Protein AF-A0A086D8D9-F1 (afdb_monomer)

Foldseek 3Di:
DDLVVQLVVLLVVLVVLLVVLVVVCVVVVHDLPDFDDPVCVVSQVSLLVLLLSLLLSLLQSLVVLLCVQCPCVCVQDVPPPPCVVVPDDDPDDDDDDDDDDDDDDDDDDPDPRDDDDPPDPPDPDRGRDLAVVVSLVSVVVVVCNPLLQQLQVVQPDDRCDSVNLRVVRNVSSVQSCCSPPVQCADPVGDRDGDHSVVSVVSNVSSSSSSVRVCCVSPPD

Sequence (220 aa):
MSLYERFQSRMSAVDKLVNMYRELCSARGILPRGRLDEAHSDLLWLPRSAVAFSLAAMDAYVDEVVTDKLGEYRACVSLYVPMKNVLEQPASATCSSLCMHPSPTPDTDRGTRIWVDPSQPSGRTSLSFKSPEELIAAYRLLGHADIIESIAAIWPGPACTPTDIKQKLNVLIQRRNQITYEGDRDPEGHIRQIHPHYATRCKSFIENMVIRLHRVAYEP

pLDDT: mean 76.06, std 24.27, range [25.44, 97.19]

Mean predicted aligned error: 12.1 Å

Structure (mmCIF, N/CA/C/O backbone):
data_AF-A0A086D8D9-F1
#
_entry.id   AF-A0A086D8D9-F1
#
loop_
_atom_site.group_PDB
_atom_site.id
_atom_site.type_symbol
_atom_site.label_atom_id
_atom_site.label_alt_id
_atom_site.label_comp_id
_atom_site.label_asym_id
_atom_site.label_entity_id
_atom_site.label_seq_id
_atom_site.pdbx_PDB_ins_code
_atom_site.Cartn_x
_atom_site.Cartn_y
_atom_site.Cartn_z
_atom_site.occupancy
_atom_site.B_iso_or_equiv
_atom_site.auth_seq_id
_atom_site.auth_comp_id
_atom_site.auth_asym_id
_atom_site.auth_atom_id
_atom_site.pdbx_PDB_model_num
ATOM 1 N N . MET A 1 1 ? 6.963 -20.664 -4.109 1.00 74.12 1 MET A N 1
ATOM 2 C CA . MET A 1 1 ? 6.074 -19.497 -3.964 1.00 74.12 1 MET A CA 1
ATOM 3 C C . MET A 1 1 ? 6.740 -18.301 -4.623 1.00 74.12 1 MET A C 1
ATOM 5 O O . MET A 1 1 ? 7.835 -17.933 -4.195 1.00 74.12 1 MET A O 1
ATOM 9 N N . SER A 1 2 ? 6.138 -17.764 -5.684 1.00 90.25 2 SER A N 1
ATOM 10 C CA . SER A 1 2 ? 6.643 -16.611 -6.439 1.00 90.25 2 SER A CA 1
ATOM 11 C C . SER A 1 2 ? 6.633 -15.329 -5.593 1.00 90.25 2 SER A C 1
ATOM 13 O O . SER A 1 2 ? 5.951 -15.248 -4.568 1.00 90.25 2 SER A O 1
ATOM 15 N N . LEU A 1 3 ? 7.391 -14.311 -6.015 1.00 90.94 3 LEU A N 1
ATOM 16 C CA . LEU A 1 3 ? 7.402 -12.980 -5.385 1.00 90.94 3 LEU A CA 1
ATOM 17 C C . LEU A 1 3 ? 5.992 -12.391 -5.272 1.00 90.94 3 LEU A C 1
ATOM 19 O O . LEU A 1 3 ? 5.593 -11.866 -4.231 1.00 90.94 3 LEU A O 1
ATOM 23 N N . TYR A 1 4 ? 5.223 -12.527 -6.349 1.00 92.12 4 TYR A N 1
ATOM 24 C CA . TYR A 1 4 ? 3.868 -12.013 -6.427 1.00 92.12 4 TYR A CA 1
ATOM 25 C C . TYR A 1 4 ? 2.901 -12.790 -5.517 1.00 92.12 4 TYR A C 1
ATOM 27 O O . TYR A 1 4 ? 2.112 -12.175 -4.803 1.00 92.12 4 TYR A O 1
ATOM 35 N N . GLU A 1 5 ? 3.023 -14.118 -5.427 1.00 93.50 5 GLU A N 1
ATOM 36 C CA . GLU A 1 5 ? 2.242 -14.928 -4.476 1.00 93.50 5 GLU A CA 1
ATOM 37 C C . GLU A 1 5 ? 2.531 -14.537 -3.016 1.00 93.50 5 GLU A C 1
ATOM 39 O O . GLU A 1 5 ? 1.613 -14.448 -2.198 1.00 93.50 5 GLU A O 1
ATOM 44 N N . ARG A 1 6 ? 3.795 -14.235 -2.673 1.00 93.81 6 ARG A N 1
ATOM 45 C CA . ARG A 1 6 ? 4.150 -13.727 -1.334 1.00 93.81 6 ARG A CA 1
ATOM 46 C C . ARG A 1 6 ? 3.494 -12.384 -1.043 1.00 93.81 6 ARG A C 1
ATOM 48 O O . ARG A 1 6 ? 2.992 -12.175 0.063 1.00 93.81 6 ARG A O 1
ATOM 55 N N . PHE A 1 7 ? 3.474 -11.480 -2.020 1.00 95.44 7 PHE A N 1
ATOM 56 C CA . PHE A 1 7 ? 2.749 -10.217 -1.909 1.00 95.44 7 PHE A CA 1
ATOM 57 C C . PHE A 1 7 ? 1.246 -10.439 -1.683 1.00 95.44 7 PHE A C 1
ATOM 59 O O . PHE A 1 7 ? 0.691 -9.896 -0.728 1.00 95.44 7 PHE A O 1
ATOM 66 N N . GLN A 1 8 ? 0.597 -11.288 -2.484 1.00 95.56 8 GLN A N 1
ATOM 67 C CA . GLN A 1 8 ? -0.827 -11.605 -2.324 1.00 95.56 8 GLN A CA 1
ATOM 68 C C . GLN A 1 8 ? -1.135 -12.203 -0.944 1.00 95.56 8 GLN A C 1
ATOM 70 O O . GLN A 1 8 ? -2.103 -11.809 -0.291 1.00 95.56 8 GLN A O 1
ATOM 75 N N . SER A 1 9 ? -0.273 -13.100 -0.456 1.00 94.31 9 SER A N 1
ATOM 76 C CA . SER A 1 9 ? -0.390 -13.673 0.886 1.00 94.31 9 SER A CA 1
ATOM 77 C C . SER A 1 9 ? -0.367 -12.587 1.970 1.00 94.31 9 SER A C 1
ATOM 79 O O . SER A 1 9 ? -1.231 -12.580 2.851 1.00 94.31 9 SER A O 1
ATOM 81 N N . ARG A 1 10 ? 0.534 -11.598 1.866 1.00 93.69 10 ARG A N 1
ATOM 82 C CA . ARG A 1 10 ? 0.577 -10.436 2.777 1.00 93.69 10 ARG A CA 1
ATOM 83 C C . ARG A 1 10 ? -0.684 -9.576 2.675 1.00 93.69 10 ARG A C 1
ATOM 85 O O . ARG A 1 10 ? -1.226 -9.173 3.702 1.00 93.69 10 ARG A O 1
ATOM 92 N N . MET A 1 11 ? -1.195 -9.350 1.465 1.00 95.06 11 MET A N 1
ATOM 93 C CA . MET A 1 11 ? -2.421 -8.572 1.255 1.00 95.06 11 MET A CA 1
ATOM 94 C C . MET A 1 11 ? -3.668 -9.236 1.853 1.00 95.06 11 MET A C 1
ATOM 96 O O . MET A 1 11 ? -4.579 -8.527 2.280 1.00 95.06 11 MET A O 1
ATOM 100 N N . SER A 1 12 ? -3.688 -10.566 2.003 1.00 94.25 12 SER A N 1
ATOM 101 C CA . SER A 1 12 ? -4.786 -11.266 2.694 1.00 94.25 12 SER A CA 1
ATOM 102 C C . SER A 1 12 ? -4.931 -10.854 4.170 1.00 94.25 12 SER A C 1
ATOM 104 O O . SER A 1 12 ? -6.036 -10.864 4.716 1.00 94.25 12 SER A O 1
ATOM 106 N N . ALA A 1 13 ? -3.841 -10.439 4.831 1.00 91.00 13 ALA A N 1
ATOM 107 C CA . ALA A 1 13 ? -3.894 -9.931 6.203 1.00 91.00 13 ALA A CA 1
ATOM 108 C C . ALA A 1 13 ? -4.659 -8.602 6.289 1.00 91.00 13 ALA A C 1
ATOM 110 O O . ALA A 1 13 ? -5.352 -8.343 7.272 1.00 91.00 13 ALA A O 1
ATOM 111 N N . VAL A 1 14 ? -4.592 -7.786 5.235 1.00 93.88 14 VAL A N 1
ATOM 112 C CA . VAL A 1 14 ? -5.332 -6.524 5.145 1.00 93.88 14 VAL A CA 1
ATOM 113 C C . VAL A 1 14 ? -6.839 -6.786 5.096 1.00 93.88 14 VAL A C 1
ATOM 115 O O . VAL A 1 14 ? -7.596 -6.127 5.809 1.00 93.88 14 VAL A O 1
ATOM 118 N N . ASP A 1 15 ? -7.281 -7.788 4.329 1.00 94.00 15 ASP A N 1
ATOM 119 C CA . ASP A 1 15 ? -8.698 -8.173 4.273 1.00 94.00 15 ASP A CA 1
ATOM 120 C C . ASP A 1 15 ? -9.205 -8.662 5.636 1.00 94.00 15 ASP A C 1
ATOM 122 O O . ASP A 1 15 ? -10.293 -8.277 6.068 1.00 94.00 15 ASP A O 1
ATOM 126 N N . LYS A 1 16 ? -8.388 -9.438 6.364 1.00 95.94 16 LYS A N 1
ATOM 127 C CA . LYS A 1 16 ? -8.710 -9.889 7.729 1.00 95.94 16 LYS A CA 1
ATOM 128 C C . LYS A 1 16 ? -8.908 -8.717 8.690 1.00 95.94 16 LYS A C 1
ATOM 130 O O . LYS A 1 16 ? -9.869 -8.728 9.450 1.00 95.94 16 LYS A O 1
ATOM 135 N N . LEU A 1 17 ? -8.057 -7.689 8.633 1.00 95.44 17 LEU A N 1
ATOM 136 C CA . LEU A 1 17 ? -8.192 -6.491 9.474 1.00 95.44 17 LEU A CA 1
ATOM 137 C C . LEU A 1 17 ? -9.485 -5.721 9.175 1.00 95.44 17 LEU A C 1
ATOM 139 O O . LEU A 1 17 ? -10.186 -5.292 10.092 1.00 95.44 17 LEU A O 1
ATOM 143 N N . VAL A 1 18 ? -9.832 -5.574 7.895 1.00 93.69 18 VAL A N 1
ATOM 144 C CA . VAL A 1 18 ? -11.070 -4.896 7.488 1.00 93.69 18 VAL A CA 1
ATOM 145 C C . VAL A 1 18 ? -12.309 -5.715 7.873 1.00 93.69 18 VAL A C 1
ATOM 147 O O . VAL A 1 18 ? -13.312 -5.134 8.286 1.00 93.69 18 VAL A O 1
ATOM 150 N N . ASN A 1 19 ? -12.261 -7.044 7.776 1.00 94.25 19 ASN A N 1
ATOM 151 C CA . ASN A 1 19 ? -13.360 -7.914 8.205 1.00 94.25 19 ASN A CA 1
ATOM 152 C C . ASN A 1 19 ? -13.543 -7.889 9.724 1.00 94.25 19 ASN A C 1
ATOM 154 O O . ASN A 1 19 ? -14.658 -7.671 10.189 1.00 94.25 19 ASN A O 1
ATOM 158 N N . MET A 1 20 ? -12.448 -7.978 10.480 1.00 95.69 20 MET A N 1
ATOM 159 C CA . MET A 1 20 ? -12.456 -7.877 11.940 1.00 95.69 20 MET A CA 1
ATOM 160 C C . MET A 1 20 ? -13.078 -6.559 12.413 1.00 95.69 20 MET A C 1
ATOM 162 O O . MET A 1 20 ? -13.865 -6.550 13.354 1.00 95.69 20 MET A O 1
ATOM 166 N N . TYR A 1 21 ? -12.801 -5.448 11.721 1.00 93.50 21 TYR A N 1
ATOM 167 C CA . TYR A 1 21 ? -13.452 -4.169 12.011 1.00 93.50 21 TYR A CA 1
ATOM 168 C C . TYR A 1 21 ? -14.977 -4.269 11.881 1.00 93.50 21 TYR A C 1
ATOM 170 O O . TYR A 1 21 ? -15.705 -3.836 12.771 1.00 93.50 21 TYR A O 1
ATOM 178 N N . ARG A 1 22 ? -15.472 -4.861 10.786 1.00 92.19 22 ARG A N 1
ATOM 179 C CA . ARG A 1 22 ? -16.917 -5.005 10.544 1.00 92.19 22 ARG A CA 1
ATOM 180 C C . ARG A 1 22 ? -17.577 -5.904 11.585 1.00 92.19 22 ARG A C 1
ATOM 182 O O . ARG A 1 22 ? -18.650 -5.561 12.073 1.00 92.19 22 ARG A O 1
ATOM 189 N N . GLU A 1 23 ? -16.934 -7.015 11.929 1.00 94.00 23 GLU A N 1
ATOM 190 C CA . GLU A 1 23 ? -17.423 -7.958 12.937 1.00 94.00 23 GLU A CA 1
ATOM 191 C C . GLU A 1 23 ? -17.510 -7.305 14.318 1.00 94.00 23 GLU A C 1
ATOM 193 O O . GLU A 1 23 ? -18.552 -7.386 14.965 1.00 94.00 23 GLU A O 1
ATOM 198 N N . LEU A 1 24 ? -16.471 -6.578 14.741 1.00 93.50 24 LEU A N 1
ATOM 199 C CA . LEU A 1 24 ? -16.472 -5.874 16.025 1.00 93.50 24 LEU A CA 1
ATOM 200 C C . LEU A 1 24 ? -17.484 -4.726 16.064 1.00 93.50 24 LEU A C 1
ATOM 202 O O . LEU A 1 24 ? -18.159 -4.555 17.078 1.00 93.50 24 LEU A O 1
ATOM 206 N N . CYS A 1 25 ? -17.646 -3.969 14.972 1.00 91.31 25 CYS A N 1
ATOM 207 C CA . CYS A 1 25 ? -18.716 -2.975 14.878 1.00 91.31 25 CYS A CA 1
ATOM 208 C C . CYS A 1 25 ? -20.091 -3.632 15.040 1.00 91.31 25 CYS A C 1
ATOM 210 O O . CYS A 1 25 ? -20.896 -3.163 15.841 1.00 91.31 25 CYS A O 1
ATOM 212 N N . SER A 1 26 ? -20.342 -4.740 14.336 1.00 91.19 26 SER A N 1
ATOM 213 C CA . SER A 1 26 ? -21.609 -5.471 14.428 1.00 91.19 26 SER A CA 1
ATOM 214 C C . SER A 1 26 ? -21.859 -6.006 15.839 1.00 91.19 26 SER A C 1
ATOM 216 O O . SER A 1 26 ? -22.962 -5.857 16.357 1.00 91.19 26 SER A O 1
ATOM 218 N N . ALA A 1 27 ? -20.843 -6.591 16.477 1.00 93.12 27 ALA A N 1
ATOM 219 C CA . ALA A 1 27 ? -20.941 -7.131 17.832 1.00 93.12 27 ALA A CA 1
ATOM 220 C C . ALA A 1 27 ? -21.235 -6.047 18.882 1.00 93.12 27 ALA A C 1
ATOM 222 O O . ALA A 1 27 ? -21.876 -6.326 19.891 1.00 93.12 27 ALA A O 1
ATOM 223 N N . ARG A 1 28 ? -20.792 -4.808 18.636 1.00 92.31 28 ARG A N 1
ATOM 224 C CA . ARG A 1 28 ? -21.026 -3.648 19.511 1.00 92.31 28 ARG A CA 1
ATOM 225 C C . ARG A 1 28 ? -22.252 -2.813 19.109 1.00 92.31 28 ARG A C 1
ATOM 227 O O . ARG A 1 28 ? -22.490 -1.770 19.704 1.00 92.31 28 ARG A O 1
ATOM 234 N N . GLY A 1 29 ? -23.021 -3.235 18.099 1.00 88.62 29 GLY A N 1
ATOM 235 C CA . GLY A 1 29 ? -24.191 -2.491 17.611 1.00 88.62 29 GLY A CA 1
ATOM 236 C C . GLY A 1 29 ? -23.855 -1.148 16.946 1.00 88.62 29 GLY A C 1
ATOM 237 O O . GLY A 1 29 ? -24.706 -0.265 16.865 1.00 88.62 29 GLY A O 1
ATOM 238 N N . ILE A 1 30 ? -22.619 -0.975 16.474 1.00 87.50 30 ILE A N 1
ATOM 239 C CA . ILE A 1 30 ? -22.124 0.264 15.871 1.00 87.50 30 ILE A CA 1
ATOM 240 C C . ILE A 1 30 ? -22.353 0.222 14.363 1.00 87.50 30 ILE A C 1
ATOM 242 O O . ILE A 1 30 ? -21.981 -0.738 13.681 1.00 87.50 30 ILE A O 1
ATOM 246 N N . LEU A 1 31 ? -22.895 1.306 13.810 1.00 78.81 31 LEU A N 1
ATOM 247 C CA . LEU A 1 31 ? -23.001 1.452 12.363 1.00 78.81 31 LEU A CA 1
ATOM 248 C C . LEU A 1 31 ? -21.598 1.560 11.731 1.00 78.81 31 LEU A C 1
ATOM 250 O O . LEU A 1 31 ? -20.858 2.487 12.062 1.00 78.81 31 LEU A O 1
ATOM 254 N N . PRO A 1 32 ? -21.244 0.716 10.741 1.00 68.44 32 PRO A N 1
ATOM 255 C CA . PRO A 1 32 ? -19.895 0.674 10.156 1.00 68.44 32 PRO A CA 1
ATOM 256 C C . PRO A 1 32 ? -19.441 1.955 9.441 1.00 68.44 32 PRO A C 1
ATOM 258 O O . PRO A 1 32 ? -18.289 2.041 9.022 1.00 68.44 32 PRO A O 1
ATOM 261 N N . ARG A 1 33 ? -20.365 2.900 9.212 1.00 69.50 33 ARG A N 1
ATOM 262 C CA . ARG A 1 33 ? -20.135 4.161 8.489 1.00 69.50 33 ARG A CA 1
ATOM 263 C C . ARG A 1 33 ? -20.191 5.408 9.373 1.00 69.50 33 ARG A C 1
ATOM 265 O O . ARG A 1 33 ? -20.048 6.513 8.857 1.00 69.50 33 ARG A O 1
ATOM 272 N N . GLY A 1 34 ? -20.423 5.242 10.674 1.00 68.12 34 GLY A N 1
ATOM 273 C CA . GLY A 1 34 ? -20.470 6.347 11.626 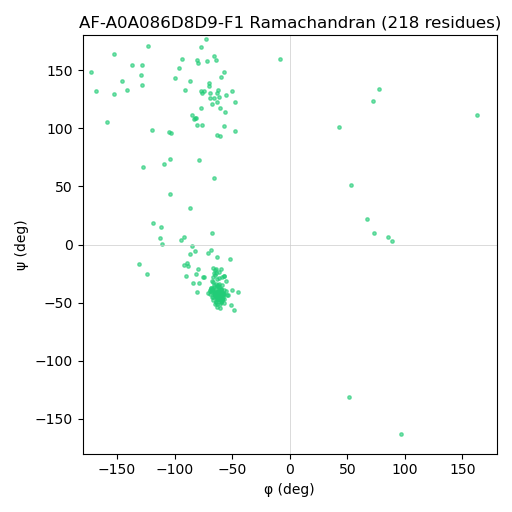1.00 68.12 34 GLY A CA 1
ATOM 274 C C . GLY A 1 34 ? -19.080 6.812 12.057 1.00 68.12 34 GLY A C 1
ATOM 275 O O . GLY A 1 34 ? -18.104 6.065 11.976 1.00 68.12 34 GLY A O 1
ATOM 276 N N . ARG A 1 35 ? -18.997 8.052 12.550 1.00 77.62 35 ARG A N 1
ATOM 277 C CA . ARG A 1 35 ? -17.850 8.491 13.352 1.00 77.62 35 ARG A CA 1
ATOM 278 C C . ARG A 1 35 ? -17.822 7.639 14.619 1.00 77.62 35 ARG A C 1
ATOM 280 O O . ARG A 1 35 ? -18.853 7.511 15.276 1.00 77.62 35 ARG A O 1
ATOM 287 N N . LEU A 1 36 ? -16.664 7.072 14.943 1.00 83.00 36 LEU A N 1
ATOM 288 C CA . LEU A 1 36 ? -16.498 6.359 16.203 1.00 83.00 36 LEU A CA 1
ATOM 289 C C . LEU A 1 36 ? -16.397 7.383 17.334 1.00 83.00 36 LEU A C 1
ATOM 291 O O . LEU A 1 36 ? -15.668 8.375 17.215 1.00 83.00 36 LEU A O 1
ATOM 295 N N . ASP A 1 37 ? -17.168 7.151 18.391 1.00 82.19 37 ASP A N 1
ATOM 296 C CA . ASP A 1 37 ? -17.066 7.894 19.641 1.00 82.19 37 ASP A CA 1
ATOM 297 C C . ASP A 1 37 ? -15.789 7.492 20.404 1.00 82.19 37 ASP A C 1
ATOM 299 O O . ASP A 1 37 ? -15.005 6.640 19.974 1.00 82.19 37 ASP A O 1
ATOM 303 N N . GLU A 1 38 ? -15.552 8.144 21.538 1.00 81.00 38 GLU A N 1
ATOM 304 C CA . GLU A 1 38 ? -14.370 7.886 22.360 1.00 81.00 38 GLU A CA 1
ATOM 305 C C . GLU A 1 38 ? -14.353 6.450 22.912 1.00 81.00 38 GLU A C 1
ATOM 307 O O . GLU A 1 38 ? -13.298 5.809 22.928 1.00 81.00 38 GLU A O 1
ATOM 312 N N . ALA A 1 39 ? -15.533 5.911 23.248 1.00 85.12 39 ALA A N 1
ATOM 313 C CA . ALA A 1 39 ? -15.722 4.562 23.781 1.00 85.12 39 ALA A CA 1
ATOM 314 C C . ALA A 1 39 ? -15.333 3.448 22.793 1.00 85.12 39 ALA A C 1
ATOM 316 O O . ALA A 1 39 ? -14.979 2.350 23.217 1.00 85.12 39 ALA A O 1
ATOM 317 N N . HIS A 1 40 ? -15.366 3.727 21.488 1.00 87.31 40 HIS A N 1
ATOM 318 C CA . HIS A 1 40 ? -15.043 2.763 20.432 1.00 87.31 40 HIS A CA 1
ATOM 319 C C . HIS A 1 40 ? -13.847 3.191 19.569 1.00 87.31 40 HIS A C 1
ATOM 321 O O . HIS A 1 40 ? -13.656 2.704 18.449 1.00 87.31 40 HIS A O 1
ATOM 327 N N . SER A 1 41 ? -13.031 4.118 20.076 1.00 86.62 41 SER A N 1
ATOM 328 C CA . SER A 1 41 ? -11.851 4.643 19.383 1.00 86.62 41 SER A CA 1
ATOM 329 C C . SER A 1 41 ? -10.768 3.583 19.132 1.00 86.62 41 SER A C 1
ATOM 331 O O . SER A 1 41 ? -9.973 3.727 18.198 1.00 86.62 41 SER A O 1
ATOM 333 N N . ASP A 1 42 ? -10.778 2.482 19.890 1.00 89.56 42 ASP A N 1
ATOM 334 C CA . ASP A 1 42 ? -9.924 1.308 19.696 1.00 89.56 42 ASP A CA 1
ATOM 335 C C . ASP A 1 42 ? -10.113 0.673 18.309 1.00 89.56 42 ASP A C 1
ATOM 337 O O . ASP A 1 42 ? -9.148 0.239 17.675 1.00 89.56 42 ASP A O 1
ATOM 341 N N . LEU A 1 43 ? -11.338 0.694 17.777 1.00 91.38 43 LEU A N 1
ATOM 342 C CA . LEU A 1 43 ? -11.644 0.115 16.468 1.00 91.38 43 LEU A CA 1
ATOM 343 C C . LEU A 1 43 ? -10.964 0.857 15.316 1.00 91.38 43 LEU A C 1
ATOM 345 O O . LEU A 1 43 ? -10.785 0.276 14.247 1.00 91.38 43 LEU A O 1
ATOM 349 N N . LEU A 1 44 ? -10.534 2.109 15.513 1.00 90.62 44 LEU A N 1
ATOM 350 C CA . LEU A 1 44 ? -9.791 2.865 14.501 1.00 90.62 44 LEU A CA 1
ATOM 351 C C . LEU A 1 44 ? -8.421 2.238 14.194 1.00 90.62 44 LEU A C 1
ATOM 353 O O . LEU A 1 44 ? -7.872 2.473 13.116 1.00 90.62 44 LEU A O 1
ATOM 357 N N . TRP A 1 45 ? -7.864 1.427 15.099 1.00 91.56 45 TRP A N 1
ATOM 358 C CA . TRP A 1 45 ? -6.568 0.784 14.881 1.00 91.56 45 TRP A CA 1
ATOM 359 C C . TRP A 1 45 ? -6.604 -0.261 13.769 1.00 91.56 45 TRP A C 1
ATOM 361 O O . TRP A 1 45 ? -5.638 -0.370 13.025 1.00 91.56 45 TRP A O 1
ATOM 371 N N . LEU A 1 46 ? -7.726 -0.951 13.560 1.00 94.50 46 LEU A N 1
ATOM 372 C CA . LEU A 1 46 ? -7.848 -1.962 12.506 1.00 94.50 46 LEU A CA 1
ATOM 373 C C . LEU A 1 46 ? -7.693 -1.386 11.085 1.00 94.50 46 LEU A C 1
ATOM 375 O O . LEU A 1 46 ? -6.813 -1.849 10.353 1.00 94.50 46 LEU A O 1
ATOM 379 N N . PRO A 1 47 ? -8.455 -0.356 10.664 1.00 93.62 47 PRO A N 1
ATOM 380 C CA . PRO A 1 47 ? -8.245 0.275 9.366 1.00 93.62 47 PRO A CA 1
ATOM 381 C C . P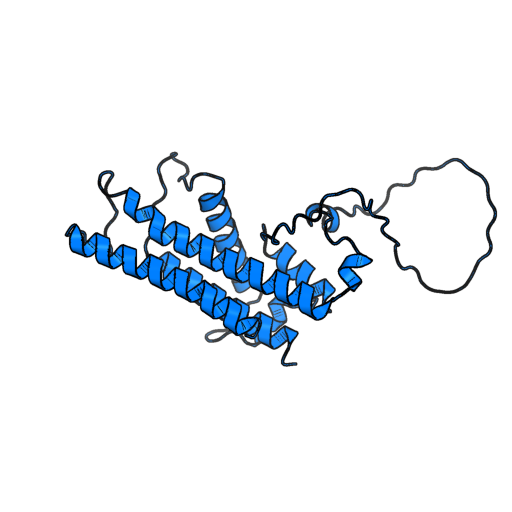RO A 1 47 ? -6.899 1.014 9.267 1.00 93.62 47 PRO A C 1
ATOM 383 O O . PRO A 1 47 ? -6.344 1.079 8.170 1.00 93.62 47 PRO A O 1
ATOM 386 N N . ARG A 1 48 ? -6.326 1.527 10.369 1.00 94.69 48 ARG A N 1
ATOM 387 C CA . ARG A 1 48 ? -4.957 2.087 10.362 1.00 94.69 48 ARG A CA 1
ATOM 388 C C . ARG A 1 48 ? -3.911 1.025 10.063 1.00 94.69 48 ARG A C 1
ATOM 390 O O . ARG A 1 48 ? -3.102 1.199 9.153 1.00 94.69 48 ARG A O 1
ATOM 397 N N . SER A 1 49 ? -3.959 -0.084 10.794 1.00 94.62 49 SER A N 1
ATOM 398 C CA . SER A 1 49 ? -3.096 -1.235 10.565 1.00 94.62 49 SER A CA 1
ATOM 399 C C . SER A 1 49 ? -3.262 -1.732 9.135 1.00 94.62 49 SER A C 1
ATOM 401 O O . SER A 1 49 ? -2.264 -1.951 8.466 1.00 94.62 49 SER A O 1
ATOM 403 N N . ALA A 1 50 ? -4.486 -1.810 8.610 1.00 95.81 50 ALA A N 1
ATOM 404 C CA . ALA A 1 50 ? -4.733 -2.222 7.229 1.00 95.81 50 ALA A CA 1
ATOM 405 C C . ALA A 1 50 ? -4.020 -1.321 6.195 1.00 95.81 50 ALA A C 1
ATOM 407 O O . ALA A 1 50 ? -3.425 -1.830 5.242 1.00 95.81 50 ALA A O 1
ATOM 408 N N . VAL A 1 51 ? -4.016 0.004 6.393 1.00 95.81 51 VAL A N 1
ATOM 409 C CA . VAL A 1 51 ? -3.248 0.945 5.552 1.00 95.81 51 VAL A CA 1
ATOM 410 C C . VAL A 1 51 ? -1.744 0.703 5.683 1.00 95.81 51 VAL A C 1
ATOM 412 O O . VAL A 1 51 ? -1.054 0.572 4.671 1.00 95.81 51 VAL A O 1
ATOM 415 N N . ALA A 1 52 ? -1.235 0.607 6.914 1.00 94.19 52 ALA A N 1
ATOM 416 C CA . ALA A 1 52 ? 0.187 0.389 7.167 1.00 94.19 52 ALA A CA 1
ATOM 417 C C . ALA A 1 52 ? 0.679 -0.945 6.576 1.00 94.19 52 ALA A C 1
ATOM 419 O O . ALA A 1 52 ? 1.704 -0.970 5.901 1.00 94.19 52 ALA A O 1
ATOM 420 N N . PHE A 1 53 ? -0.083 -2.029 6.750 1.00 94.62 53 PHE A N 1
ATOM 421 C CA . PHE A 1 53 ? 0.217 -3.348 6.191 1.00 94.62 53 PHE A CA 1
ATOM 422 C C . PHE A 1 53 ? 0.162 -3.368 4.663 1.00 94.62 53 PHE A C 1
ATOM 424 O O . PHE A 1 53 ? 0.992 -4.034 4.052 1.00 94.62 53 PHE A O 1
ATOM 431 N N . SER A 1 54 ? -0.758 -2.622 4.036 1.00 96.69 54 SER A N 1
ATOM 432 C CA . SER A 1 54 ? -0.810 -2.517 2.570 1.00 96.69 54 SER A CA 1
ATOM 433 C C . SER A 1 54 ? 0.500 -1.947 2.018 1.00 96.69 54 SER A C 1
ATOM 435 O O . SER A 1 54 ? 1.109 -2.531 1.126 1.00 96.69 54 SER A O 1
ATOM 437 N N . LEU A 1 55 ? 0.977 -0.837 2.587 1.00 95.44 55 LEU A N 1
ATOM 438 C CA . LEU A 1 55 ? 2.239 -0.219 2.169 1.00 95.44 55 LEU A CA 1
ATOM 439 C C . LEU A 1 55 ? 3.456 -1.063 2.550 1.00 95.44 55 LEU A C 1
ATOM 441 O O . LEU A 1 55 ? 4.345 -1.220 1.725 1.00 95.44 55 LEU A O 1
ATOM 445 N N . ALA A 1 56 ? 3.463 -1.685 3.731 1.00 92.19 56 ALA A N 1
ATOM 446 C CA . ALA A 1 56 ? 4.527 -2.604 4.130 1.00 92.19 56 ALA A CA 1
ATOM 447 C C . ALA A 1 56 ? 4.634 -3.824 3.192 1.00 92.19 56 ALA A C 1
ATOM 449 O O . ALA A 1 56 ? 5.728 -4.321 2.936 1.00 92.19 56 ALA A O 1
ATOM 450 N N . ALA A 1 57 ? 3.510 -4.307 2.649 1.00 94.56 57 ALA A N 1
ATOM 451 C CA . ALA A 1 57 ? 3.511 -5.384 1.665 1.00 94.56 57 ALA A CA 1
ATOM 452 C C . ALA A 1 57 ? 4.137 -4.945 0.331 1.00 94.56 57 ALA A C 1
ATOM 454 O O . ALA A 1 57 ? 4.872 -5.725 -0.272 1.00 94.56 57 ALA A O 1
ATOM 455 N N . MET A 1 58 ? 3.882 -3.708 -0.109 1.00 95.62 58 MET A N 1
ATOM 456 C CA . MET A 1 58 ? 4.537 -3.121 -1.285 1.00 95.62 58 MET A CA 1
ATOM 457 C C . MET A 1 58 ? 6.035 -2.909 -1.051 1.00 95.62 58 MET A C 1
ATOM 459 O O . MET A 1 58 ? 6.837 -3.321 -1.882 1.00 95.62 58 MET A O 1
ATOM 463 N N . ASP A 1 59 ? 6.400 -2.316 0.085 1.00 91.25 59 ASP A N 1
ATOM 464 C CA . ASP A 1 59 ? 7.777 -2.105 0.546 1.00 91.25 59 ASP A CA 1
ATOM 465 C C . ASP A 1 59 ? 8.576 -3.425 0.483 1.00 91.25 59 ASP A C 1
ATOM 467 O O . ASP A 1 59 ? 9.606 -3.518 -0.189 1.00 91.25 59 ASP A O 1
ATOM 471 N N . ALA A 1 60 ? 8.034 -4.489 1.089 1.00 90.25 60 ALA A N 1
ATOM 472 C CA . ALA A 1 60 ? 8.626 -5.824 1.051 1.00 90.25 60 ALA A CA 1
ATOM 473 C C . ALA A 1 60 ? 8.699 -6.398 -0.370 1.00 90.25 60 ALA A C 1
ATOM 475 O O . ALA A 1 60 ? 9.711 -6.985 -0.740 1.00 90.25 60 ALA A O 1
ATOM 476 N N . TYR A 1 61 ? 7.649 -6.231 -1.178 1.00 93.88 61 TYR A N 1
ATOM 477 C CA . TYR A 1 61 ? 7.649 -6.707 -2.559 1.00 93.88 61 TYR A CA 1
ATOM 478 C C . TYR A 1 61 ? 8.777 -6.065 -3.376 1.00 93.88 61 TYR A C 1
ATOM 480 O O . TYR A 1 61 ? 9.526 -6.774 -4.041 1.00 93.88 61 TYR A O 1
ATOM 488 N N . VAL A 1 62 ? 8.938 -4.741 -3.309 1.00 91.69 62 VAL A N 1
ATOM 489 C CA . VAL A 1 62 ? 9.991 -4.048 -4.061 1.00 91.69 62 VAL A CA 1
ATOM 490 C C . VAL A 1 62 ? 11.380 -4.439 -3.564 1.00 91.69 62 VAL A C 1
ATOM 492 O O . VAL A 1 62 ? 12.252 -4.675 -4.394 1.00 91.69 62 VAL A O 1
ATOM 495 N N . ASP A 1 63 ? 11.600 -4.557 -2.249 1.00 86.69 63 ASP A N 1
ATOM 496 C CA . ASP A 1 63 ? 12.891 -5.039 -1.733 1.00 86.69 63 ASP A CA 1
ATOM 497 C C . ASP A 1 63 ? 13.209 -6.453 -2.234 1.00 86.69 63 ASP A C 1
ATOM 499 O O . ASP A 1 63 ? 14.348 -6.741 -2.612 1.00 86.69 63 ASP A O 1
ATOM 503 N N . GLU A 1 64 ? 12.205 -7.328 -2.299 1.00 88.88 64 GLU A N 1
ATOM 504 C CA . GLU A 1 64 ? 12.381 -8.668 -2.845 1.00 88.88 64 GLU A CA 1
ATOM 505 C C . GLU A 1 64 ? 12.656 -8.649 -4.360 1.00 88.88 64 GLU A C 1
ATOM 507 O O . GLU A 1 64 ? 13.532 -9.390 -4.791 1.00 88.88 64 GLU A O 1
ATOM 512 N N . VAL A 1 65 ? 12.004 -7.789 -5.157 1.00 89.81 65 VAL A N 1
ATOM 513 C CA . VAL A 1 65 ? 12.301 -7.622 -6.600 1.00 89.81 65 VAL A CA 1
ATOM 514 C C . VAL A 1 65 ? 13.720 -7.107 -6.818 1.00 89.81 65 VAL A C 1
ATOM 516 O O . VAL A 1 65 ? 14.458 -7.647 -7.637 1.00 89.81 65 VAL A O 1
ATOM 519 N N . VAL A 1 66 ? 14.127 -6.079 -6.072 1.00 85.12 66 VAL A N 1
ATOM 520 C CA . VAL A 1 66 ? 15.486 -5.531 -6.156 1.00 85.12 66 VAL A CA 1
ATOM 521 C C . VAL A 1 66 ? 16.511 -6.599 -5.775 1.00 85.12 66 VAL A C 1
ATOM 523 O O . VAL A 1 66 ? 17.533 -6.734 -6.440 1.00 85.12 66 VAL A O 1
ATOM 526 N N . THR A 1 67 ? 16.229 -7.383 -4.730 1.00 83.75 67 THR A N 1
ATOM 527 C CA . THR A 1 67 ? 17.088 -8.500 -4.316 1.00 83.75 67 THR A CA 1
ATOM 528 C C . THR A 1 67 ? 17.165 -9.582 -5.393 1.00 83.75 67 THR A C 1
ATOM 530 O O . THR A 1 67 ? 18.253 -10.061 -5.692 1.00 83.75 67 THR A O 1
ATOM 533 N N . ASP A 1 68 ? 16.030 -9.956 -5.976 1.00 87.12 68 ASP A N 1
ATOM 534 C CA . ASP A 1 68 ? 15.926 -10.999 -6.997 1.00 87.12 68 ASP A CA 1
ATOM 535 C C . ASP A 1 68 ? 16.668 -10.619 -8.285 1.00 87.12 68 ASP A C 1
ATOM 537 O O . ASP A 1 68 ? 17.432 -11.418 -8.819 1.00 87.12 68 ASP A O 1
ATOM 541 N N . LYS A 1 69 ? 16.511 -9.374 -8.751 1.00 84.69 69 LYS A N 1
ATOM 542 C CA . LYS A 1 69 ? 17.105 -8.891 -10.006 1.00 84.69 69 LYS A CA 1
ATOM 543 C C . LYS A 1 69 ? 18.584 -8.527 -9.902 1.00 84.69 69 LYS A C 1
ATOM 545 O O . LYS A 1 69 ? 19.303 -8.685 -10.883 1.00 84.69 69 LYS A O 1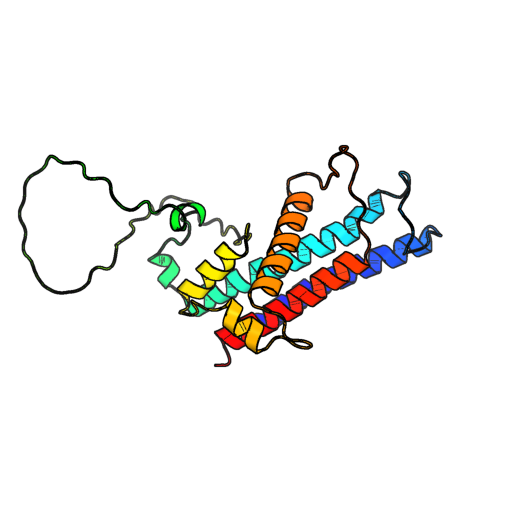
ATOM 550 N N . LEU A 1 70 ? 19.038 -8.018 -8.754 1.00 79.44 70 LEU A N 1
ATOM 551 C CA . LEU A 1 70 ? 20.444 -7.638 -8.567 1.00 79.44 70 LEU A CA 1
ATOM 552 C C . LEU A 1 70 ? 21.299 -8.776 -7.987 1.00 79.44 70 LEU A C 1
ATOM 554 O O . LEU A 1 70 ? 22.522 -8.725 -8.099 1.00 79.44 70 LEU A O 1
ATOM 558 N N . GLY A 1 71 ? 20.702 -9.809 -7.385 1.00 70.06 71 GLY A N 1
ATOM 559 C CA . GLY A 1 71 ? 21.435 -10.958 -6.845 1.00 70.06 71 GLY A CA 1
ATOM 560 C C . GLY A 1 71 ? 22.589 -10.558 -5.909 1.00 70.06 71 GLY A C 1
ATOM 561 O O . GLY A 1 71 ? 22.429 -9.720 -5.017 1.00 70.06 71 GLY A O 1
ATOM 562 N N . GLU A 1 72 ? 23.774 -11.140 -6.135 1.00 52.44 72 GLU A N 1
ATOM 563 C CA . GLU A 1 72 ? 25.010 -10.871 -5.378 1.00 52.44 72 GLU A CA 1
ATOM 564 C C . GLU A 1 72 ? 25.640 -9.491 -5.645 1.00 52.44 72 GLU A C 1
ATOM 566 O O . GLU A 1 72 ? 26.542 -9.101 -4.906 1.00 52.44 72 GLU A O 1
ATOM 571 N N . TYR A 1 73 ? 25.162 -8.684 -6.607 1.00 49.75 73 TYR A N 1
ATOM 572 C CA . TYR A 1 73 ? 25.674 -7.310 -6.777 1.00 49.75 73 TYR A CA 1
ATOM 573 C C . TYR A 1 73 ? 25.465 -6.449 -5.518 1.00 49.75 73 TYR A C 1
ATOM 575 O O . TYR A 1 73 ? 26.203 -5.486 -5.306 1.00 49.75 73 TYR A O 1
ATOM 583 N N . ARG A 1 74 ? 24.529 -6.827 -4.631 1.00 47.28 74 ARG A N 1
ATOM 584 C CA . ARG A 1 74 ? 24.375 -6.247 -3.282 1.00 47.28 74 ARG A CA 1
ATOM 585 C C . ARG A 1 74 ? 25.559 -6.524 -2.340 1.00 47.28 74 ARG A C 1
ATOM 587 O O . ARG A 1 74 ? 25.762 -5.756 -1.408 1.00 47.28 74 ARG A O 1
ATOM 594 N N . ALA A 1 75 ? 26.336 -7.586 -2.557 1.00 43.62 75 ALA A N 1
ATOM 595 C CA . ALA A 1 75 ? 27.556 -7.849 -1.789 1.00 43.62 75 ALA A CA 1
ATOM 596 C C . ALA A 1 75 ? 28.704 -6.907 -2.198 1.00 43.62 75 ALA A C 1
ATOM 598 O O . ALA A 1 75 ? 29.549 -6.576 -1.371 1.00 43.62 75 ALA A O 1
ATOM 599 N N . CYS A 1 76 ? 28.710 -6.430 -3.449 1.00 37.38 76 CYS A N 1
ATOM 600 C CA . CYS A 1 76 ? 29.677 -5.442 -3.942 1.00 37.38 76 CYS A CA 1
ATOM 601 C C . CYS A 1 76 ? 29.214 -3.990 -3.763 1.00 37.38 76 CYS A C 1
ATOM 603 O O . CYS A 1 76 ? 30.043 -3.092 -3.644 1.00 37.38 76 CYS A O 1
ATOM 605 N N . VAL A 1 77 ? 27.904 -3.750 -3.738 1.00 40.38 77 VAL A N 1
ATOM 606 C CA . VAL A 1 77 ? 27.310 -2.436 -3.503 1.00 40.38 77 VAL A CA 1
ATOM 607 C C . VAL A 1 77 ? 26.456 -2.552 -2.257 1.00 40.38 77 VAL A C 1
ATOM 609 O O . VAL A 1 77 ? 25.311 -3.002 -2.321 1.00 40.38 77 VAL A O 1
ATOM 612 N N . SER A 1 78 ? 26.996 -2.130 -1.113 1.00 40.84 78 SER A N 1
ATOM 613 C CA . SER A 1 78 ? 26.156 -1.880 0.051 1.00 40.84 78 SER A CA 1
ATOM 614 C C . SER A 1 78 ? 25.200 -0.745 -0.314 1.00 40.84 78 SER A C 1
ATOM 616 O O . SER A 1 78 ? 25.503 0.440 -0.207 1.00 40.84 78 SER A O 1
ATOM 618 N N . LEU A 1 79 ? 24.012 -1.132 -0.781 1.00 44.56 79 LEU A N 1
ATOM 619 C CA . LEU A 1 79 ? 22.868 -0.258 -1.049 1.00 44.56 79 LEU A CA 1
ATOM 620 C C . LEU A 1 79 ? 22.293 0.333 0.251 1.00 44.56 79 LEU A C 1
ATOM 622 O O . LEU A 1 79 ? 21.241 0.962 0.240 1.00 44.56 79 LEU A O 1
ATOM 626 N N . TYR A 1 80 ? 23.000 0.144 1.367 1.00 41.88 80 TYR A N 1
ATOM 627 C CA . TYR A 1 80 ? 22.722 0.696 2.677 1.00 41.88 80 TYR A CA 1
ATOM 628 C C . TYR A 1 80 ? 23.337 2.088 2.859 1.00 41.88 80 TYR A C 1
ATOM 630 O O . TYR A 1 80 ? 23.701 2.506 3.955 1.00 41.88 80 TYR A O 1
ATOM 638 N N . VAL A 1 81 ? 23.435 2.846 1.772 1.00 40.38 81 VAL A N 1
ATOM 639 C CA . VAL A 1 81 ? 23.412 4.294 1.897 1.00 40.38 81 VAL A CA 1
ATOM 640 C C . VAL A 1 81 ? 21.939 4.635 2.121 1.00 40.38 81 VAL A C 1
ATOM 642 O O . VAL A 1 81 ? 21.130 4.320 1.245 1.00 40.38 81 VAL A O 1
ATOM 645 N N . PRO A 1 82 ? 21.539 5.228 3.264 1.00 41.38 82 PRO A N 1
ATOM 646 C CA . PRO A 1 82 ? 20.188 5.752 3.408 1.00 41.38 82 PRO A CA 1
ATOM 647 C C . PRO A 1 82 ? 19.895 6.569 2.150 1.00 41.38 82 PRO A C 1
ATOM 649 O O . PRO A 1 82 ? 20.674 7.470 1.835 1.00 41.38 82 PRO A O 1
ATOM 652 N N . MET A 1 83 ? 18.833 6.238 1.404 1.00 40.09 83 MET A N 1
ATOM 653 C CA . MET A 1 83 ? 18.509 6.851 0.100 1.00 40.09 83 MET A CA 1
ATOM 654 C C . MET A 1 83 ? 18.482 8.390 0.125 1.00 40.09 83 MET A C 1
ATOM 656 O O . MET A 1 83 ? 18.556 9.027 -0.923 1.00 40.09 83 MET A O 1
ATOM 660 N N . LYS A 1 84 ? 18.486 8.984 1.322 1.00 35.69 84 LYS A N 1
ATOM 661 C CA . LYS A 1 84 ? 18.817 10.380 1.597 1.00 35.69 84 LYS A CA 1
ATOM 662 C C . LYS A 1 84 ? 20.082 10.886 0.875 1.00 35.69 84 LYS A C 1
ATOM 664 O O . LYS A 1 84 ? 20.034 11.975 0.321 1.00 35.69 84 LYS A O 1
ATOM 669 N N . ASN A 1 85 ? 21.168 10.109 0.783 1.00 34.56 85 ASN A N 1
ATOM 670 C CA . ASN A 1 85 ? 22.418 10.604 0.170 1.00 34.56 85 ASN A CA 1
ATOM 671 C C . ASN A 1 85 ? 22.476 10.432 -1.359 1.00 34.56 85 ASN A C 1
ATOM 673 O O . ASN A 1 85 ? 23.392 10.948 -1.990 1.00 34.56 85 ASN A O 1
ATOM 677 N N . VAL A 1 86 ? 21.523 9.724 -1.978 1.00 42.06 86 VAL A N 1
ATOM 678 C CA . VAL A 1 86 ? 21.414 9.677 -3.452 1.00 42.06 86 VAL A CA 1
ATOM 679 C C . VAL A 1 86 ? 20.723 10.943 -3.979 1.00 42.06 86 VAL A C 1
ATOM 681 O O . VAL A 1 86 ? 20.905 11.308 -5.137 1.00 42.06 86 VAL A O 1
ATOM 684 N N . LEU A 1 87 ? 19.968 11.643 -3.123 1.00 37.28 87 LEU A N 1
ATOM 685 C CA . LEU A 1 87 ? 19.281 12.890 -3.464 1.00 37.28 87 LEU A CA 1
ATOM 686 C C . LEU A 1 87 ? 20.141 14.152 -3.255 1.00 37.28 87 LEU A C 1
ATOM 688 O O . LEU A 1 87 ? 19.829 15.192 -3.828 1.00 37.28 87 LEU A O 1
ATOM 692 N N . GLU A 1 88 ? 21.224 14.073 -2.477 1.00 31.61 88 GLU A N 1
ATOM 693 C CA . GLU A 1 88 ? 22.134 15.191 -2.192 1.00 31.61 88 GLU A CA 1
ATOM 694 C C . GLU A 1 88 ? 23.489 14.999 -2.896 1.00 31.61 88 GLU A C 1
ATOM 696 O O . GLU A 1 88 ? 24.519 14.778 -2.266 1.00 31.61 88 GLU A O 1
ATOM 701 N N . GLN A 1 89 ? 23.515 15.105 -4.225 1.00 32.12 89 GLN A N 1
ATOM 702 C CA . GLN A 1 89 ? 24.743 15.504 -4.921 1.00 32.12 89 GLN A CA 1
ATOM 703 C C . GLN A 1 89 ? 24.616 16.970 -5.344 1.00 32.12 89 GLN A C 1
ATOM 705 O O . GLN A 1 89 ? 24.038 17.252 -6.395 1.00 32.12 89 GLN A O 1
ATOM 710 N N . PRO A 1 90 ? 25.139 17.932 -4.562 1.00 31.72 90 PRO A N 1
ATOM 711 C CA . PRO A 1 90 ? 25.367 19.262 -5.090 1.00 31.72 90 PRO A CA 1
ATOM 712 C C . PRO A 1 90 ? 26.503 19.211 -6.116 1.00 31.72 90 PRO A C 1
ATOM 714 O O . PRO A 1 90 ? 27.585 18.668 -5.876 1.00 31.72 90 PRO A O 1
ATOM 717 N N . ALA A 1 91 ? 26.241 19.800 -7.279 1.00 37.12 91 ALA A N 1
ATOM 718 C CA . ALA A 1 91 ? 27.260 20.111 -8.259 1.00 37.12 91 ALA A CA 1
ATOM 719 C C . ALA A 1 91 ? 28.274 21.103 -7.656 1.00 37.12 91 ALA A C 1
ATOM 721 O O . ALA A 1 91 ? 27.910 22.184 -7.199 1.00 37.12 91 ALA A O 1
ATOM 722 N N . SER A 1 92 ? 29.553 20.740 -7.739 1.00 39.06 92 SER A N 1
ATOM 723 C CA . SER A 1 92 ? 30.741 21.546 -7.422 1.00 39.06 92 SER A CA 1
ATOM 724 C C . SER A 1 92 ? 31.032 21.839 -5.940 1.00 39.06 92 SER A C 1
ATOM 726 O O . SER A 1 92 ? 30.261 22.477 -5.234 1.00 39.06 92 SER A O 1
ATOM 728 N N . ALA A 1 93 ? 32.237 21.450 -5.518 1.00 30.44 93 ALA A N 1
ATOM 729 C CA . ALA A 1 93 ? 33.083 22.243 -4.632 1.00 30.44 93 ALA A CA 1
ATOM 730 C C . ALA A 1 93 ? 34.536 21.775 -4.789 1.00 30.44 93 ALA A C 1
ATOM 732 O O . ALA A 1 93 ? 34.934 20.697 -4.352 1.00 30.44 93 ALA A O 1
ATOM 733 N N . THR A 1 94 ? 35.311 22.605 -5.473 1.00 33.47 94 THR A N 1
ATOM 734 C CA . THR A 1 94 ? 36.769 22.610 -5.523 1.00 33.47 94 THR A CA 1
ATOM 735 C C . THR A 1 94 ? 37.337 22.704 -4.107 1.00 33.47 94 THR A C 1
ATOM 737 O O . THR A 1 94 ? 36.979 23.627 -3.381 1.00 33.47 94 THR A O 1
ATOM 740 N N . CYS A 1 95 ? 38.263 21.822 -3.723 1.00 25.44 95 CYS A N 1
ATOM 741 C CA . CYS A 1 95 ? 39.250 22.159 -2.699 1.00 25.44 95 CYS A CA 1
ATOM 742 C C . CYS A 1 95 ? 40.541 21.353 -2.883 1.00 25.44 95 CYS A C 1
ATOM 744 O O . CYS A 1 95 ? 40.526 20.138 -3.073 1.00 25.44 95 CYS A O 1
ATOM 746 N N . SER A 1 96 ? 41.642 22.095 -2.890 1.00 27.80 96 SER A N 1
ATOM 747 C CA . SER A 1 96 ? 42.989 21.705 -3.296 1.00 27.80 96 SER A CA 1
ATOM 748 C C . SER A 1 96 ? 43.852 21.219 -2.127 1.00 27.80 96 SER A C 1
ATOM 750 O O . SER A 1 96 ? 43.673 21.669 -0.998 1.00 27.80 96 SER A O 1
ATOM 752 N N . SER A 1 97 ? 44.907 20.464 -2.480 1.00 29.70 97 SER A N 1
ATOM 753 C CA . SER A 1 97 ? 46.158 20.221 -1.721 1.00 29.70 97 SER A CA 1
ATOM 754 C C . SER A 1 97 ? 46.041 19.205 -0.566 1.00 29.70 97 SER A C 1
ATOM 756 O O . SER A 1 97 ? 45.101 19.267 0.207 1.00 29.70 97 SER A O 1
ATOM 758 N N . LEU A 1 98 ? 46.913 18.220 -0.338 1.00 27.72 98 LEU A N 1
ATOM 759 C CA . LEU A 1 98 ? 48.156 17.710 -0.927 1.00 27.72 98 LEU A CA 1
ATOM 760 C C . LEU A 1 98 ? 48.107 16.177 -0.738 1.00 27.72 98 LEU A C 1
ATOM 762 O O . LEU A 1 98 ? 47.600 15.709 0.275 1.00 27.72 98 LEU A O 1
ATOM 766 N N . CYS A 1 99 ? 48.549 15.371 -1.702 1.00 26.67 99 CYS A N 1
ATOM 767 C CA . CYS A 1 99 ? 49.785 14.589 -1.598 1.00 26.67 99 CYS A CA 1
ATOM 768 C C . CYS A 1 99 ? 50.102 13.918 -2.947 1.00 26.67 99 CYS A C 1
ATOM 770 O O . CYS A 1 99 ? 49.217 13.599 -3.738 1.00 26.67 99 CYS A O 1
ATOM 772 N N . MET A 1 100 ? 51.400 13.773 -3.187 1.00 26.70 100 MET A N 1
ATOM 773 C CA . MET A 1 100 ? 52.086 13.513 -4.451 1.00 26.70 100 MET A CA 1
ATOM 774 C C . MET A 1 100 ? 51.870 12.102 -5.048 1.00 26.70 100 MET A C 1
ATOM 776 O O . MET A 1 100 ? 51.948 11.106 -4.341 1.00 26.70 100 MET A O 1
ATOM 780 N N . HIS A 1 101 ? 51.634 12.106 -6.369 1.00 29.34 101 HIS A N 1
ATOM 781 C CA . HIS A 1 101 ? 51.882 11.167 -7.494 1.00 29.34 101 HIS A CA 1
ATOM 782 C C . HIS A 1 101 ? 52.749 9.887 -7.295 1.00 29.34 101 HIS A C 1
ATOM 784 O O . HIS A 1 101 ? 53.597 9.889 -6.407 1.00 29.34 101 HIS A O 1
ATOM 790 N N . PRO A 1 102 ? 52.641 8.831 -8.162 1.00 33.22 102 PRO A N 1
ATOM 791 C CA . PRO A 1 102 ? 52.411 8.927 -9.615 1.00 33.22 102 PRO A CA 1
ATOM 792 C C . PRO A 1 102 ? 51.399 7.969 -10.274 1.00 33.22 102 PRO A C 1
ATOM 794 O O . PRO A 1 102 ? 51.132 6.856 -9.831 1.00 33.22 102 PRO A O 1
ATOM 797 N N . SER A 1 103 ? 50.872 8.457 -11.399 1.00 29.23 103 SER A N 1
ATOM 798 C CA . SER A 1 103 ? 50.006 7.778 -12.369 1.00 29.23 103 SER A CA 1
ATOM 799 C C . SER A 1 103 ? 50.703 6.597 -13.068 1.00 29.23 103 SER A C 1
ATOM 801 O O . SER A 1 103 ? 51.927 6.596 -13.210 1.00 29.23 103 SER A O 1
ATOM 803 N N . PRO A 1 104 ? 49.916 5.662 -13.628 1.00 31.20 104 PRO A N 1
ATOM 804 C CA . PRO A 1 104 ? 49.731 5.724 -15.078 1.00 31.20 104 PRO A CA 1
ATOM 805 C C . PRO A 1 104 ? 48.25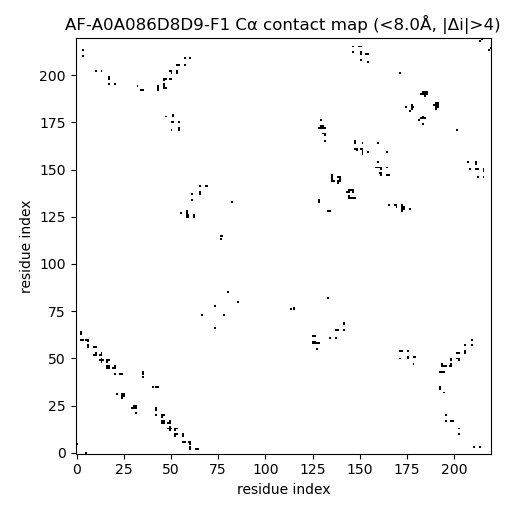0 5.670 -15.490 1.00 31.20 104 PRO A C 1
ATOM 807 O O . PRO A 1 104 ? 47.420 5.003 -14.882 1.00 31.20 104 PRO A O 1
ATOM 810 N N . THR A 1 105 ? 47.939 6.390 -16.560 1.00 29.94 105 THR A N 1
ATOM 811 C CA . THR A 1 105 ? 46.689 6.350 -17.343 1.00 29.94 105 THR A CA 1
ATOM 812 C C . THR A 1 105 ? 47.047 6.046 -18.803 1.00 29.94 105 THR A C 1
ATOM 814 O O . THR A 1 105 ? 48.218 6.242 -19.141 1.00 29.94 105 THR A O 1
ATOM 817 N N . PRO A 1 106 ? 46.092 5.762 -19.713 1.00 44.88 106 PRO A N 1
ATOM 818 C CA . PRO A 1 106 ? 44.651 5.518 -19.523 1.00 44.88 106 PRO A CA 1
ATOM 819 C C . PRO A 1 106 ? 44.177 4.202 -20.184 1.00 44.88 106 PRO A C 1
ATOM 821 O O . PRO A 1 106 ? 44.742 3.789 -21.185 1.00 44.88 106 PRO A O 1
ATOM 824 N N . ASP A 1 107 ? 43.096 3.586 -19.698 1.00 28.31 107 ASP A N 1
ATOM 825 C CA . ASP A 1 107 ? 41.899 3.481 -20.544 1.00 28.31 107 ASP A CA 1
ATOM 826 C C . ASP A 1 107 ? 40.646 3.019 -19.783 1.00 28.31 107 ASP A C 1
ATOM 828 O O . ASP A 1 107 ? 40.680 2.092 -18.981 1.00 28.31 107 ASP A O 1
ATOM 832 N N . THR A 1 108 ? 39.574 3.773 -20.042 1.00 33.66 108 THR A N 1
ATOM 833 C CA . THR A 1 108 ? 38.140 3.452 -19.937 1.00 33.66 108 THR A CA 1
ATOM 834 C C . THR A 1 108 ? 37.642 2.665 -18.711 1.00 33.66 108 THR A C 1
ATOM 836 O O . THR A 1 108 ? 37.716 1.447 -18.656 1.00 33.66 108 THR A O 1
ATOM 839 N N . ASP A 1 109 ? 37.052 3.378 -17.743 1.00 33.69 109 ASP A N 1
ATOM 840 C CA . ASP A 1 109 ? 35.621 3.285 -17.380 1.00 33.69 109 ASP A CA 1
ATOM 841 C C . ASP A 1 109 ? 35.410 3.907 -15.981 1.00 33.69 109 ASP A C 1
ATOM 843 O O . ASP A 1 109 ? 35.920 3.422 -14.966 1.00 33.69 109 ASP A O 1
ATOM 847 N N . ARG A 1 110 ? 34.714 5.052 -15.904 1.00 31.64 110 ARG A N 1
ATOM 848 C CA . ARG A 1 110 ? 34.442 5.751 -14.631 1.00 31.64 110 ARG A CA 1
ATOM 849 C C . ARG A 1 110 ? 33.285 5.065 -13.905 1.00 31.64 110 ARG A C 1
ATOM 851 O O . ARG A 1 110 ? 32.196 5.616 -13.794 1.00 31.64 110 ARG A O 1
ATOM 858 N N . GLY A 1 111 ? 33.547 3.887 -13.352 1.00 31.33 111 GLY A N 1
ATOM 859 C CA . GLY A 1 111 ? 32.732 3.316 -12.286 1.00 31.33 111 GLY A CA 1
ATOM 860 C C . GLY A 1 111 ? 33.162 3.901 -10.942 1.00 31.33 111 GLY A C 1
ATOM 861 O O . GLY A 1 111 ? 34.239 3.580 -10.439 1.00 31.33 111 GLY A O 1
ATOM 862 N N . THR A 1 112 ? 32.347 4.772 -10.349 1.00 32.62 112 THR A N 1
ATOM 863 C CA . THR A 1 112 ? 32.535 5.266 -8.977 1.00 32.62 112 THR A CA 1
ATOM 864 C C . THR A 1 112 ? 32.563 4.073 -8.012 1.00 32.62 112 THR A C 1
ATOM 866 O O . THR A 1 112 ? 31.521 3.503 -7.701 1.00 32.62 112 THR A O 1
ATOM 869 N N . ARG A 1 113 ? 33.748 3.655 -7.544 1.00 30.69 113 ARG A N 1
ATOM 870 C CA . ARG A 1 113 ? 33.868 2.607 -6.517 1.00 30.69 113 ARG A CA 1
ATOM 871 C C . ARG A 1 113 ? 33.517 3.199 -5.157 1.00 30.69 113 ARG A C 1
ATOM 873 O O . ARG A 1 113 ? 34.320 3.911 -4.559 1.00 30.69 113 ARG A O 1
ATOM 880 N N . ILE A 1 114 ? 32.310 2.908 -4.688 1.00 37.22 114 ILE A N 1
ATOM 881 C CA . ILE A 1 114 ? 31.871 3.216 -3.327 1.00 37.22 114 ILE A CA 1
ATOM 882 C C . ILE A 1 114 ? 32.420 2.112 -2.418 1.00 37.22 114 ILE A C 1
ATOM 884 O O . ILE A 1 114 ? 31.981 0.968 -2.494 1.00 37.22 114 ILE A O 1
ATOM 888 N N . TRP A 1 115 ? 33.407 2.444 -1.587 1.00 27.39 115 TRP A N 1
ATOM 889 C CA . TRP A 1 115 ? 33.894 1.555 -0.532 1.00 27.39 115 TRP A CA 1
ATOM 890 C C . TRP A 1 115 ? 32.921 1.576 0.644 1.00 27.39 115 TRP A C 1
ATOM 892 O O . TRP A 1 115 ? 32.539 2.656 1.096 1.00 27.39 115 TRP A O 1
ATOM 902 N N . VAL A 1 116 ? 32.546 0.401 1.153 1.00 36.06 116 VAL A N 1
ATOM 903 C CA . VAL A 1 116 ? 31.730 0.281 2.368 1.00 36.06 116 VAL A CA 1
ATOM 904 C C . VAL A 1 116 ? 32.389 -0.667 3.365 1.00 36.06 116 VAL A C 1
ATOM 906 O O . VAL A 1 116 ? 32.937 -1.702 2.992 1.00 36.06 116 VAL A O 1
ATOM 909 N N . ASP A 1 117 ? 32.356 -0.252 4.630 1.00 30.33 117 ASP A N 1
ATOM 910 C CA . ASP A 1 117 ? 32.915 -0.934 5.793 1.00 30.33 117 ASP A CA 1
ATOM 911 C C . ASP A 1 117 ? 32.144 -2.243 6.101 1.00 30.33 117 ASP A C 1
ATOM 913 O O . ASP A 1 117 ? 30.935 -2.187 6.352 1.00 30.33 117 ASP A O 1
ATOM 917 N N . PRO A 1 118 ? 32.804 -3.419 6.099 1.00 37.59 118 PRO A N 1
ATOM 918 C CA . PRO A 1 118 ? 32.180 -4.720 6.370 1.00 37.59 118 PRO A CA 1
ATOM 919 C C . PRO A 1 118 ? 31.709 -4.935 7.817 1.00 37.59 118 PRO A C 1
ATOM 921 O O . PRO A 1 118 ? 31.144 -5.985 8.117 1.00 37.59 118 PRO A O 1
ATOM 924 N N . SER A 1 119 ? 31.981 -4.003 8.735 1.00 30.38 119 SER A N 1
ATOM 925 C CA . SER A 1 119 ? 31.755 -4.202 10.173 1.00 30.38 119 SER A CA 1
ATOM 926 C C . SER A 1 119 ? 30.330 -3.896 10.664 1.00 30.38 119 SER A C 1
ATOM 928 O O . SER A 1 119 ? 30.042 -4.104 11.845 1.00 30.38 119 SER A O 1
ATOM 930 N N . GLN A 1 120 ? 29.403 -3.461 9.797 1.00 38.62 120 GLN A N 1
ATOM 931 C CA . GLN A 1 120 ? 27.998 -3.326 10.198 1.00 38.62 120 GLN A CA 1
ATOM 932 C C . GLN A 1 120 ? 27.298 -4.693 10.265 1.00 38.62 120 GLN A C 1
ATOM 934 O O . GLN A 1 120 ? 27.358 -5.465 9.307 1.00 38.62 120 GLN A O 1
ATOM 939 N N . PRO A 1 121 ? 26.595 -5.005 11.372 1.00 34.31 121 PRO A N 1
ATOM 940 C CA . PRO A 1 121 ? 25.879 -6.262 11.499 1.00 34.31 121 PRO A CA 1
ATOM 941 C C . PRO A 1 121 ? 24.799 -6.346 10.421 1.00 34.31 121 PRO A C 1
ATOM 943 O O . PRO A 1 121 ? 24.023 -5.408 10.236 1.00 34.31 121 PRO A O 1
ATOM 946 N N . SER A 1 122 ? 24.742 -7.491 9.742 1.00 38.03 122 SER A N 1
ATOM 947 C CA . SER A 1 122 ? 23.787 -7.862 8.692 1.00 38.03 122 SER A CA 1
ATOM 948 C C . SER A 1 122 ? 22.346 -7.980 9.216 1.00 38.03 122 SER A C 1
ATOM 950 O O . SER A 1 122 ? 21.704 -9.023 9.116 1.00 38.03 122 SER A O 1
ATOM 952 N N . GLY A 1 123 ? 21.818 -6.913 9.808 1.00 37.69 123 GLY A N 1
ATOM 953 C CA . GLY A 1 123 ? 20.402 -6.735 10.067 1.00 37.69 123 GLY A CA 1
ATOM 954 C C . GLY A 1 123 ? 19.752 -6.252 8.780 1.00 37.69 123 GLY A C 1
ATOM 955 O O . GLY A 1 123 ? 19.895 -5.095 8.403 1.00 37.69 123 GLY A O 1
ATOM 956 N N . ARG A 1 124 ? 19.060 -7.151 8.076 1.00 41.34 124 ARG A N 1
ATOM 957 C CA . ARG A 1 124 ? 18.203 -6.806 6.935 1.00 41.34 124 ARG A CA 1
ATOM 958 C C . ARG A 1 124 ? 17.107 -5.854 7.411 1.00 41.34 124 ARG A C 1
ATOM 960 O O . ARG A 1 124 ? 16.060 -6.287 7.885 1.00 41.34 124 ARG A O 1
ATOM 967 N N . THR A 1 125 ? 17.332 -4.559 7.298 1.00 44.94 125 THR A N 1
ATOM 968 C CA . THR A 1 125 ? 16.272 -3.582 7.526 1.00 44.94 125 THR A CA 1
ATOM 969 C C . THR A 1 125 ? 15.476 -3.497 6.235 1.00 44.94 125 THR A C 1
ATOM 971 O O . THR A 1 125 ? 15.991 -3.034 5.219 1.00 44.94 125 THR A O 1
ATOM 974 N N . SER A 1 126 ? 14.249 -4.021 6.241 1.00 52.09 126 SER A N 1
ATOM 975 C CA . SER A 1 126 ? 13.339 -3.904 5.098 1.00 52.09 126 SER A CA 1
ATOM 976 C C . SER A 1 126 ? 13.246 -2.445 4.649 1.00 52.09 126 SER A C 1
ATOM 978 O O . SER A 1 126 ? 13.058 -1.553 5.482 1.00 52.09 126 SER A O 1
ATOM 980 N N . LEU A 1 127 ? 13.375 -2.206 3.339 1.00 59.34 127 LEU A N 1
ATOM 981 C CA . LEU A 1 127 ? 13.184 -0.882 2.747 1.00 59.34 127 LEU A CA 1
ATOM 982 C C . LEU A 1 127 ? 11.786 -0.389 3.114 1.00 59.34 127 LEU A C 1
ATOM 984 O O . LEU A 1 127 ? 10.799 -0.982 2.706 1.00 59.34 127 LEU A O 1
ATOM 988 N N . SER A 1 128 ? 11.697 0.675 3.906 1.00 70.62 128 SER A N 1
ATOM 989 C CA . SER A 1 128 ? 10.433 1.342 4.207 1.00 70.62 128 SER A CA 1
ATOM 990 C C . SER A 1 128 ? 10.393 2.643 3.418 1.00 70.62 128 SER A C 1
ATOM 992 O O . SER A 1 128 ? 10.909 3.645 3.923 1.00 70.62 128 SER A O 1
ATOM 994 N N . PHE A 1 129 ? 9.753 2.664 2.247 1.00 80.06 129 PHE A N 1
ATOM 995 C CA . PHE A 1 129 ? 9.806 3.847 1.388 1.00 80.06 129 PHE A CA 1
ATOM 996 C C . PHE A 1 129 ? 9.163 5.072 2.040 1.00 80.06 129 PHE A C 1
ATOM 998 O O . PHE A 1 129 ? 7.982 5.059 2.407 1.00 80.06 129 PHE A O 1
ATOM 1005 N N . LYS A 1 130 ? 9.926 6.155 2.186 1.00 81.75 130 LYS A N 1
ATOM 1006 C CA . LYS A 1 130 ? 9.442 7.412 2.773 1.00 81.75 130 LYS A CA 1
ATOM 1007 C C . LYS A 1 130 ? 8.846 8.362 1.744 1.00 81.75 130 LYS A C 1
ATOM 1009 O O . LYS A 1 130 ? 8.089 9.250 2.134 1.00 81.75 130 LYS A O 1
ATOM 1014 N N . SER A 1 131 ? 9.104 8.136 0.458 1.00 85.94 131 SER A N 1
ATOM 1015 C CA . SER A 1 131 ? 8.518 8.895 -0.646 1.00 85.94 131 SER A CA 1
ATOM 1016 C C . SER A 1 131 ? 8.422 8.061 -1.934 1.00 85.94 131 SER A C 1
ATOM 1018 O O . SER A 1 131 ? 9.080 7.022 -2.051 1.00 85.94 131 SER A O 1
ATOM 1020 N N . PRO A 1 132 ? 7.621 8.495 -2.927 1.00 89.88 132 PRO A N 1
ATOM 1021 C CA . PRO A 1 132 ? 7.625 7.896 -4.264 1.00 89.88 132 PRO A CA 1
ATOM 1022 C C . PRO A 1 132 ? 9.009 7.870 -4.928 1.00 89.88 132 PRO A C 1
ATOM 1024 O O . PRO A 1 132 ? 9.305 6.963 -5.701 1.00 89.88 132 PRO A O 1
ATOM 1027 N N . GLU A 1 133 ? 9.860 8.855 -4.641 1.00 88.75 133 GLU A N 1
ATOM 1028 C CA . GLU A 1 133 ? 11.195 9.003 -5.230 1.00 88.75 133 GLU A CA 1
ATOM 1029 C C . GLU A 1 133 ? 12.118 7.842 -4.859 1.00 88.75 133 GLU A C 1
ATOM 1031 O O . GLU A 1 133 ? 12.919 7.418 -5.689 1.00 88.75 133 GLU A O 1
ATOM 1036 N N . GLU A 1 134 ? 11.975 7.283 -3.659 1.00 85.75 134 GLU A N 1
ATOM 1037 C CA . GLU A 1 134 ? 12.741 6.108 -3.241 1.00 85.75 134 GLU A CA 1
ATOM 1038 C C . GLU A 1 134 ? 12.346 4.858 -4.047 1.00 85.75 134 GLU A C 1
ATOM 1040 O O . GLU A 1 134 ? 13.210 4.097 -4.479 1.00 85.75 134 GLU A O 1
ATOM 1045 N N . LEU A 1 135 ? 11.056 4.687 -4.360 1.00 89.44 135 LEU A N 1
ATOM 1046 C CA . LEU A 1 135 ? 10.591 3.623 -5.257 1.00 89.44 135 LEU A CA 1
ATOM 1047 C C . LEU A 1 135 ? 11.121 3.819 -6.687 1.00 89.44 135 LEU A C 1
ATOM 1049 O O . LEU A 1 135 ? 11.585 2.864 -7.310 1.00 89.44 135 LEU A O 1
ATOM 1053 N N . ILE A 1 136 ? 11.101 5.054 -7.196 1.00 89.31 136 ILE A N 1
ATOM 1054 C CA . ILE A 1 136 ? 11.660 5.385 -8.517 1.00 89.31 136 ILE A CA 1
ATOM 1055 C C . ILE A 1 136 ? 13.158 5.081 -8.553 1.00 89.31 136 ILE A C 1
ATOM 1057 O O . ILE A 1 136 ? 13.642 4.468 -9.500 1.00 89.31 136 ILE A O 1
ATOM 1061 N N . ALA A 1 137 ? 13.898 5.474 -7.518 1.00 85.12 137 ALA A N 1
ATOM 1062 C CA . ALA A 1 137 ? 15.324 5.203 -7.416 1.00 85.12 137 ALA A CA 1
ATOM 1063 C C . ALA A 1 137 ? 15.612 3.694 -7.371 1.00 85.12 137 ALA A C 1
ATOM 1065 O O . ALA A 1 137 ? 16.524 3.237 -8.058 1.00 85.12 137 ALA A O 1
ATOM 1066 N N . ALA A 1 138 ? 14.807 2.912 -6.644 1.00 85.75 138 ALA A N 1
ATOM 1067 C CA . ALA A 1 138 ? 14.932 1.457 -6.608 1.00 85.75 138 ALA A CA 1
ATOM 1068 C C . ALA A 1 138 ? 14.762 0.824 -8.000 1.00 85.75 138 ALA A C 1
ATOM 1070 O O . ALA A 1 138 ? 15.572 -0.008 -8.393 1.00 85.75 138 ALA A O 1
ATOM 1071 N N . TYR A 1 139 ? 13.761 1.249 -8.774 1.00 88.75 139 TYR A N 1
ATOM 1072 C CA . TYR A 1 139 ? 13.525 0.728 -10.127 1.00 88.75 139 TYR A CA 1
ATOM 1073 C C . TYR A 1 139 ? 14.507 1.270 -11.169 1.00 88.75 139 TYR A C 1
ATOM 1075 O O . TYR A 1 139 ? 14.856 0.556 -12.108 1.00 88.75 139 TYR A O 1
ATOM 1083 N N . ARG A 1 140 ? 15.045 2.477 -10.972 1.00 88.31 140 ARG A N 1
ATOM 1084 C CA . ARG A 1 140 ? 16.134 3.010 -11.799 1.00 88.31 140 ARG A CA 1
ATOM 1085 C C . ARG A 1 140 ? 17.380 2.126 -11.731 1.00 88.31 140 ARG A C 1
ATOM 1087 O O . ARG A 1 140 ? 18.011 1.916 -12.761 1.00 88.31 140 ARG A O 1
ATOM 1094 N N . LEU A 1 141 ? 17.701 1.565 -10.560 1.00 84.75 141 LEU A N 1
ATOM 1095 C CA . LEU A 1 141 ? 18.801 0.596 -10.412 1.00 84.75 141 LEU A CA 1
ATOM 1096 C C . LEU A 1 141 ? 18.584 -0.679 -11.239 1.00 84.75 141 LEU A C 1
ATOM 1098 O O . LEU A 1 141 ? 19.548 -1.351 -11.586 1.00 84.75 141 LEU A O 1
ATOM 1102 N N . LEU A 1 142 ? 17.331 -0.998 -11.562 1.00 85.88 142 LEU A N 1
ATOM 1103 C CA . LEU A 1 142 ? 16.948 -2.147 -12.381 1.00 85.88 142 LEU A CA 1
ATOM 1104 C C . LEU A 1 142 ? 16.851 -1.803 -13.877 1.00 85.88 142 LEU A C 1
ATOM 1106 O O . LEU A 1 142 ? 16.392 -2.626 -14.660 1.00 85.88 142 LEU A O 1
ATOM 1110 N N . GLY A 1 143 ? 17.246 -0.589 -14.281 1.00 87.44 143 GLY A N 1
ATOM 1111 C CA . GLY A 1 143 ? 17.138 -0.113 -15.663 1.00 87.44 143 GLY A CA 1
ATOM 1112 C C . GLY A 1 143 ? 15.778 0.495 -16.026 1.00 87.44 143 GLY A C 1
ATOM 1113 O O . GLY A 1 143 ? 15.567 0.859 -17.178 1.00 87.44 143 GLY A O 1
ATOM 1114 N N . HIS A 1 144 ? 14.867 0.665 -15.063 1.00 89.38 144 HIS A N 1
ATOM 1115 C CA . HIS A 1 144 ? 13.537 1.242 -15.284 1.00 89.38 144 HIS A CA 1
ATOM 1116 C C . HIS A 1 144 ? 13.470 2.687 -14.763 1.00 89.38 144 HIS A C 1
ATOM 1118 O O . HIS A 1 144 ? 12.894 2.959 -13.708 1.00 89.38 144 HIS A O 1
ATOM 1124 N N . ALA A 1 145 ? 14.094 3.624 -15.485 1.00 85.94 145 ALA A N 1
ATOM 1125 C CA . ALA A 1 145 ? 14.133 5.038 -15.091 1.00 85.94 145 ALA A CA 1
ATOM 1126 C C . ALA A 1 145 ? 12.745 5.713 -15.107 1.00 85.94 145 ALA A C 1
ATOM 1128 O O . ALA A 1 145 ? 12.460 6.513 -14.215 1.00 85.94 145 ALA A O 1
ATOM 1129 N N . ASP A 1 146 ? 11.883 5.312 -16.047 1.00 92.25 146 ASP A N 1
ATOM 1130 C CA . ASP A 1 146 ? 10.540 5.868 -16.281 1.00 92.25 146 ASP A CA 1
ATOM 1131 C C . ASP A 1 146 ? 9.443 4.927 -15.741 1.00 92.25 146 ASP A C 1
ATOM 1133 O O . ASP A 1 146 ? 8.458 4.586 -16.408 1.00 92.25 146 ASP A O 1
ATOM 1137 N N . ILE A 1 147 ? 9.655 4.392 -14.531 1.00 94.31 147 ILE A N 1
ATOM 1138 C CA . ILE A 1 147 ? 8.773 3.371 -13.946 1.00 94.31 147 ILE A CA 1
ATOM 1139 C C . ILE A 1 147 ? 7.343 3.883 -13.733 1.00 94.31 147 ILE A C 1
ATOM 1141 O O . ILE A 1 147 ? 6.386 3.135 -13.919 1.00 94.31 147 ILE A O 1
ATOM 1145 N N . ILE A 1 148 ? 7.167 5.155 -13.368 1.00 95.44 148 ILE A N 1
ATOM 1146 C CA . ILE A 1 148 ? 5.836 5.726 -13.125 1.00 95.44 148 ILE A CA 1
ATOM 1147 C C . ILE A 1 148 ? 5.086 5.887 -14.446 1.00 95.44 148 ILE A C 1
ATOM 1149 O O . ILE A 1 148 ? 3.902 5.569 -14.519 1.00 95.44 148 ILE A O 1
ATOM 1153 N N . GLU A 1 149 ? 5.774 6.341 -15.486 1.00 95.00 149 GLU A N 1
ATOM 1154 C CA . GLU A 1 149 ? 5.272 6.477 -16.847 1.00 95.00 149 GLU A CA 1
ATOM 1155 C C . GLU A 1 149 ? 4.841 5.110 -17.385 1.00 95.00 149 GLU A C 1
ATOM 1157 O O . GLU A 1 149 ? 3.726 4.956 -17.885 1.00 95.00 149 GLU A O 1
ATOM 1162 N N . SER A 1 150 ? 5.683 4.096 -17.175 1.00 94.50 150 SER A N 1
ATOM 1163 C CA . SER A 1 150 ? 5.403 2.709 -17.552 1.00 94.50 150 SER A CA 1
ATOM 1164 C C . SER A 1 150 ? 4.164 2.164 -16.835 1.00 94.50 150 SER A C 1
ATOM 1166 O O . SER A 1 150 ? 3.304 1.544 -17.456 1.00 94.50 150 SER A O 1
ATOM 1168 N N . ILE A 1 151 ? 4.019 2.439 -15.534 1.00 94.56 151 ILE A N 1
ATOM 1169 C CA . ILE A 1 151 ? 2.837 2.058 -14.746 1.00 94.56 151 ILE A CA 1
ATOM 1170 C C . ILE A 1 151 ? 1.582 2.789 -15.234 1.00 94.56 151 ILE A C 1
ATOM 1172 O O . ILE A 1 151 ? 0.522 2.167 -15.341 1.00 94.56 151 ILE A O 1
ATOM 1176 N N . ALA A 1 152 ? 1.687 4.091 -15.509 1.00 93.69 152 ALA A N 1
ATOM 1177 C CA . ALA A 1 152 ? 0.585 4.923 -15.982 1.00 93.69 152 ALA A CA 1
ATOM 1178 C C . ALA A 1 152 ? 0.041 4.422 -17.325 1.00 93.69 152 ALA A C 1
ATOM 1180 O O . ALA A 1 152 ? -1.174 4.320 -17.492 1.00 93.69 152 ALA A O 1
ATOM 1181 N N . ALA A 1 153 ? 0.932 4.025 -18.240 1.00 92.50 153 ALA A N 1
ATOM 1182 C CA . ALA A 1 153 ? 0.575 3.497 -19.556 1.00 92.50 153 ALA A CA 1
ATOM 1183 C C . ALA A 1 153 ? -0.307 2.235 -19.493 1.00 92.50 153 ALA A C 1
ATOM 1185 O O . ALA A 1 153 ? -1.109 1.999 -20.393 1.00 92.50 153 ALA A O 1
ATOM 1186 N N . ILE A 1 154 ? -0.197 1.444 -18.419 1.00 92.75 154 ILE A N 1
ATOM 1187 C CA . ILE A 1 154 ? -0.973 0.210 -18.207 1.00 92.75 154 ILE A CA 1
ATOM 1188 C C . ILE A 1 154 ? -1.982 0.324 -17.048 1.00 92.75 154 ILE A C 1
ATOM 1190 O O . ILE A 1 154 ? -2.480 -0.687 -16.526 1.00 92.75 154 ILE A O 1
ATOM 1194 N N . TRP A 1 155 ? -2.279 1.542 -16.583 1.00 92.94 155 TRP A N 1
ATOM 1195 C CA . TRP A 1 155 ? -3.252 1.798 -15.516 1.00 92.94 155 TRP A CA 1
ATOM 1196 C C . TRP A 1 155 ? -4.692 1.537 -15.994 1.00 92.94 155 TRP A C 1
ATOM 1198 O O . TRP A 1 155 ? -5.022 1.884 -17.125 1.00 92.94 155 TRP A O 1
ATOM 1208 N N . PRO A 1 156 ? -5.581 0.910 -15.193 1.00 83.06 156 PRO A N 1
ATOM 1209 C CA . PRO A 1 156 ? -6.921 0.587 -15.651 1.00 83.06 156 PRO A CA 1
ATOM 1210 C C . PRO A 1 156 ? -7.866 1.775 -15.408 1.00 83.06 156 PRO A C 1
ATOM 1212 O O . PRO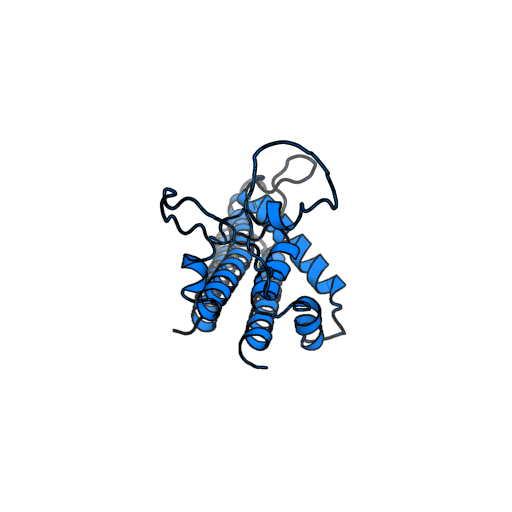 A 1 156 ? -7.840 2.397 -14.342 1.00 83.06 156 PRO A O 1
ATOM 1215 N N . GLY A 1 157 ? -8.764 2.043 -16.357 1.00 70.81 157 GLY A N 1
ATOM 1216 C CA . GLY A 1 157 ? -9.758 3.117 -16.249 1.00 70.81 157 GLY A CA 1
ATOM 1217 C C . GLY A 1 157 ? -9.330 4.4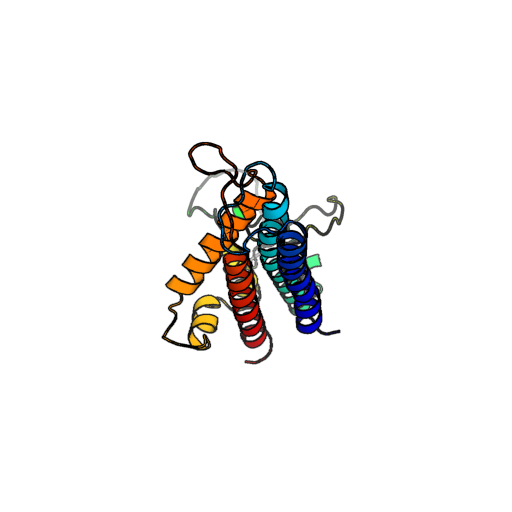13 -16.954 1.00 70.81 157 GLY A C 1
ATOM 1218 O O . GLY A 1 157 ? -8.468 4.357 -17.830 1.00 70.81 157 GLY A O 1
ATOM 1219 N N . PRO A 1 158 ? -9.957 5.568 -16.648 1.00 69.62 158 PRO A N 1
ATOM 1220 C CA . PRO A 1 158 ? -9.619 6.835 -17.300 1.00 69.62 158 PRO A CA 1
ATOM 1221 C C . PRO A 1 158 ? -8.132 7.147 -17.114 1.00 69.62 158 PRO A C 1
ATOM 1223 O O . PRO A 1 158 ? -7.567 6.765 -16.089 1.00 69.62 158 PRO A O 1
ATOM 1226 N N . ALA A 1 159 ? -7.527 7.820 -18.101 1.00 61.41 159 ALA A N 1
ATOM 1227 C CA . ALA A 1 159 ? -6.093 8.100 -18.161 1.00 61.41 159 ALA A CA 1
ATOM 1228 C C . ALA A 1 159 ? -5.581 8.659 -16.822 1.00 61.41 159 ALA A C 1
ATOM 1230 O O . ALA A 1 159 ? -5.747 9.838 -16.521 1.00 61.41 159 ALA A O 1
ATOM 1231 N N . CYS A 1 160 ? -5.007 7.782 -15.996 1.00 83.12 160 CYS A N 1
ATOM 1232 C CA . CYS A 1 160 ? -4.401 8.155 -14.731 1.00 83.12 160 CYS A CA 1
ATOM 1233 C C . CYS A 1 160 ? -2.986 8.595 -15.071 1.00 83.12 160 CYS A C 1
ATOM 1235 O O . CYS A 1 160 ? -2.180 7.788 -15.536 1.00 83.12 160 CYS A O 1
ATOM 1237 N N . THR A 1 161 ? -2.706 9.883 -14.916 1.00 92.56 161 THR A N 1
ATOM 1238 C CA . THR A 1 161 ? -1.413 10.426 -15.322 1.00 92.56 161 THR A CA 1
ATOM 1239 C C . THR A 1 161 ? -0.310 9.954 -14.367 1.00 92.56 161 THR A C 1
ATOM 1241 O O . THR A 1 161 ? -0.592 9.619 -13.208 1.00 92.56 161 THR A O 1
ATOM 1244 N N . PRO A 1 162 ? 0.966 9.965 -14.798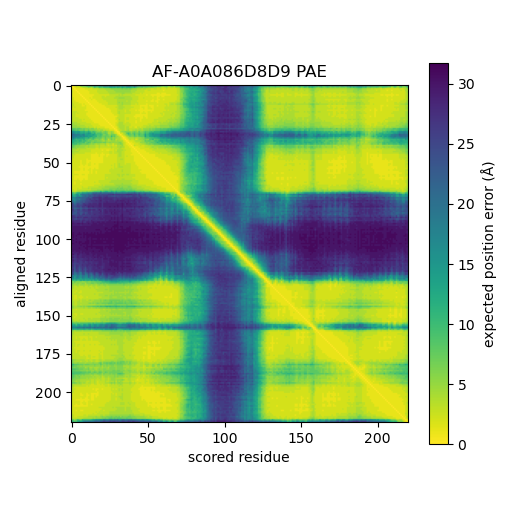 1.00 94.69 162 PRO A N 1
ATOM 1245 C CA . PRO A 1 162 ? 2.097 9.736 -13.898 1.00 94.69 162 PRO A CA 1
ATOM 1246 C C . PRO A 1 162 ? 2.033 10.614 -12.638 1.00 94.69 162 PRO A C 1
ATOM 1248 O O . PRO A 1 162 ? 2.277 10.145 -11.525 1.00 94.69 162 PRO A O 1
ATOM 1251 N N . THR A 1 163 ? 1.615 11.873 -12.800 1.00 93.94 163 THR A N 1
ATOM 1252 C CA . THR A 1 163 ? 1.412 12.831 -11.707 1.00 93.94 163 THR A CA 1
ATOM 1253 C C . THR A 1 163 ? 0.356 12.356 -10.713 1.00 93.94 163 THR A C 1
ATOM 1255 O O . THR A 1 163 ? 0.619 12.363 -9.510 1.00 93.94 163 THR A O 1
ATOM 1258 N N . ASP A 1 164 ? -0.799 11.878 -11.186 1.00 93.69 164 ASP A N 1
ATOM 1259 C CA . ASP A 1 164 ? -1.873 11.376 -10.318 1.00 93.69 164 ASP A CA 1
ATOM 1260 C C . ASP A 1 164 ? -1.414 10.168 -9.495 1.00 93.69 164 ASP A C 1
ATOM 1262 O O . ASP A 1 164 ? -1.696 10.072 -8.295 1.00 93.69 164 ASP A O 1
ATOM 1266 N N . ILE A 1 165 ? -0.672 9.249 -10.124 1.00 94.44 165 ILE A N 1
ATOM 1267 C CA . ILE A 1 165 ? -0.118 8.065 -9.457 1.00 94.44 165 ILE A CA 1
ATOM 1268 C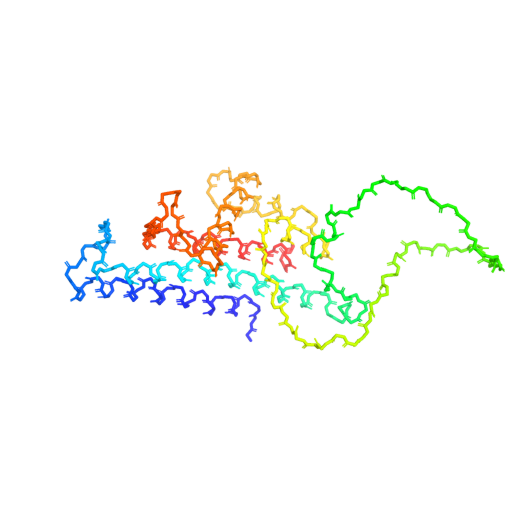 C . ILE A 1 165 ? 0.881 8.485 -8.379 1.00 94.44 165 ILE A C 1
ATOM 1270 O O . ILE A 1 165 ? 0.751 8.040 -7.234 1.00 94.44 165 ILE A O 1
ATOM 1274 N N . LYS A 1 166 ? 1.839 9.366 -8.704 1.00 94.75 166 LYS A N 1
ATOM 1275 C CA . LYS A 1 166 ? 2.822 9.868 -7.729 1.00 94.75 166 LYS A CA 1
ATOM 1276 C C . LYS A 1 166 ? 2.147 10.595 -6.576 1.00 94.75 166 LYS A C 1
ATOM 1278 O O . LYS A 1 166 ? 2.467 10.320 -5.422 1.00 94.75 166 LYS A O 1
ATOM 1283 N N . GLN A 1 167 ? 1.199 11.486 -6.864 1.00 94.88 167 GLN A N 1
ATOM 1284 C CA . GLN A 1 167 ? 0.489 12.249 -5.843 1.00 94.88 167 GLN A CA 1
ATOM 1285 C C . GLN A 1 167 ? -0.290 11.322 -4.909 1.00 94.88 167 GLN A C 1
ATOM 1287 O O . GLN A 1 167 ? -0.195 11.443 -3.686 1.00 94.88 167 GLN A O 1
ATOM 1292 N N . LYS A 1 168 ? -1.027 10.357 -5.465 1.00 94.94 168 LYS A N 1
ATOM 1293 C CA . LYS A 1 168 ? -1.794 9.398 -4.671 1.00 94.94 168 LYS A CA 1
ATOM 1294 C C . LYS A 1 168 ? -0.892 8.493 -3.837 1.00 94.94 168 LYS A C 1
ATOM 1296 O O . LYS A 1 168 ? -1.192 8.267 -2.666 1.00 94.94 168 LYS A O 1
ATOM 1301 N N . LEU A 1 169 ? 0.218 8.018 -4.403 1.00 95.44 169 LEU A N 1
ATOM 1302 C CA . LEU A 1 169 ? 1.212 7.247 -3.661 1.00 95.44 169 LEU A CA 1
ATOM 1303 C C . LEU A 1 169 ? 1.806 8.073 -2.513 1.00 95.44 169 LEU A C 1
ATOM 1305 O O . LEU A 1 169 ? 1.863 7.585 -1.387 1.00 95.44 169 LEU A O 1
ATOM 1309 N N . ASN A 1 170 ? 2.172 9.331 -2.768 1.00 95.44 170 ASN A N 1
ATOM 1310 C CA . ASN A 1 170 ? 2.715 10.228 -1.752 1.00 95.44 170 ASN A CA 1
ATOM 1311 C C . ASN A 1 170 ? 1.740 10.424 -0.582 1.00 95.44 170 ASN A C 1
ATOM 1313 O O . ASN A 1 170 ? 2.126 10.258 0.571 1.00 95.44 170 ASN A O 1
ATOM 1317 N N . VAL A 1 171 ? 0.460 10.690 -0.866 1.00 95.12 171 VAL A N 1
ATOM 1318 C CA . VAL A 1 171 ? -0.580 10.828 0.170 1.00 95.12 171 VAL A CA 1
ATOM 1319 C C . VAL A 1 171 ? -0.684 9.567 1.032 1.00 95.12 171 VAL A C 1
ATOM 1321 O O . VAL A 1 171 ? -0.802 9.661 2.254 1.00 95.12 171 VAL A O 1
ATOM 1324 N N . LEU A 1 172 ? -0.627 8.379 0.423 1.00 95.62 172 LEU A N 1
ATOM 1325 C CA . LEU A 1 172 ? -0.691 7.115 1.159 1.00 95.62 172 LEU A CA 1
ATOM 1326 C C . LEU A 1 172 ? 0.566 6.878 2.008 1.00 95.62 172 LEU A C 1
ATOM 1328 O O . LEU A 1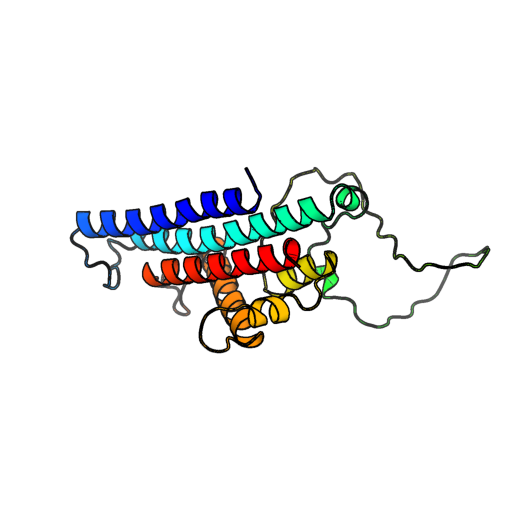 172 ? 0.443 6.484 3.167 1.00 95.62 172 LEU A O 1
ATOM 1332 N N . ILE A 1 173 ? 1.759 7.152 1.473 1.00 93.75 173 ILE A N 1
ATOM 1333 C CA . ILE A 1 173 ? 3.023 7.025 2.211 1.00 93.75 173 ILE A CA 1
ATOM 1334 C C . ILE A 1 173 ? 3.055 7.989 3.401 1.00 93.75 173 ILE A C 1
ATOM 1336 O O . ILE A 1 173 ? 3.355 7.567 4.519 1.00 93.75 173 ILE A O 1
ATOM 1340 N N . GLN A 1 174 ? 2.678 9.254 3.193 1.00 92.81 174 GLN A N 1
ATOM 1341 C CA . GLN A 1 174 ? 2.548 10.243 4.265 1.00 92.81 174 GLN A CA 1
ATOM 1342 C C . GLN A 1 174 ? 1.561 9.767 5.330 1.00 92.81 174 GLN A C 1
ATOM 1344 O O . GLN A 1 174 ? 1.867 9.802 6.521 1.00 92.81 174 GLN A O 1
ATOM 1349 N N . ARG A 1 175 ? 0.402 9.243 4.913 1.00 93.44 175 ARG A N 1
ATOM 1350 C CA . ARG A 1 175 ? -0.588 8.702 5.844 1.00 93.44 175 ARG A CA 1
ATOM 1351 C C . ARG A 1 175 ? -0.047 7.520 6.647 1.00 93.44 175 ARG A C 1
ATOM 1353 O O . ARG A 1 175 ? -0.304 7.439 7.844 1.00 93.44 175 ARG A O 1
ATOM 1360 N N . ARG A 1 176 ? 0.711 6.612 6.029 1.00 93.31 176 ARG A N 1
ATOM 1361 C CA . ARG A 1 176 ? 1.381 5.523 6.753 1.00 93.31 176 ARG A CA 1
ATOM 1362 C C . ARG A 1 176 ? 2.394 6.058 7.745 1.00 93.31 176 ARG A C 1
ATOM 1364 O O . ARG A 1 176 ? 2.426 5.563 8.861 1.00 93.31 176 ARG A O 1
ATOM 1371 N N . ASN A 1 177 ? 3.208 7.040 7.366 1.00 89.81 177 ASN A N 1
ATOM 1372 C CA . ASN A 1 177 ? 4.203 7.602 8.277 1.00 89.81 177 ASN A CA 1
ATOM 1373 C C . ASN A 1 177 ? 3.523 8.232 9.501 1.00 89.81 177 ASN A C 1
ATOM 1375 O O . ASN A 1 177 ? 3.931 7.955 10.628 1.00 89.81 177 ASN A O 1
ATOM 1379 N N . GLN A 1 178 ? 2.406 8.936 9.286 1.00 90.62 178 GLN A N 1
ATOM 1380 C CA . GLN A 1 178 ? 1.555 9.449 10.360 1.00 90.62 178 GLN A CA 1
ATOM 1381 C C . GLN A 1 178 ? 1.056 8.333 11.288 1.00 90.62 178 GLN A C 1
ATOM 1383 O O . GLN A 1 178 ? 1.160 8.447 12.507 1.00 90.62 178 GLN A O 1
ATOM 1388 N N . ILE A 1 179 ? 0.556 7.233 10.714 1.00 91.38 179 ILE A N 1
ATOM 1389 C CA . ILE A 1 179 ? 0.063 6.066 11.459 1.00 91.38 179 ILE A CA 1
ATOM 1390 C C . ILE A 1 179 ? 1.168 5.377 12.261 1.00 91.38 179 ILE A C 1
ATOM 1392 O O . ILE A 1 179 ? 0.948 5.010 13.412 1.00 91.38 179 ILE A O 1
ATOM 1396 N N . THR A 1 180 ? 2.332 5.161 11.654 1.00 88.38 180 THR A N 1
ATOM 1397 C CA . THR A 1 180 ? 3.392 4.329 12.233 1.00 88.38 180 THR A CA 1
ATOM 1398 C C . THR A 1 180 ? 4.277 5.093 13.215 1.00 88.38 180 THR A C 1
ATOM 1400 O O . THR A 1 180 ? 4.745 4.490 14.176 1.00 88.38 180 THR A O 1
ATOM 1403 N N . TYR A 1 181 ? 4.514 6.389 12.994 1.00 84.94 181 TYR A N 1
ATOM 1404 C CA . TYR A 1 181 ? 5.534 7.144 13.734 1.00 84.94 181 TYR A CA 1
ATOM 1405 C C . TYR A 1 181 ? 5.003 8.387 14.455 1.00 84.94 181 TYR A C 1
ATOM 1407 O O . TYR A 1 181 ? 5.600 8.800 15.442 1.00 84.94 181 TYR A O 1
ATOM 1415 N N . GLU A 1 182 ? 3.895 8.979 14.002 1.00 84.69 182 GLU A N 1
ATOM 1416 C CA . GLU A 1 182 ? 3.433 10.294 14.492 1.00 84.69 182 GLU A CA 1
ATOM 1417 C C . GLU A 1 182 ? 2.118 10.209 15.293 1.00 84.69 182 GLU A C 1
ATOM 1419 O O . GLU A 1 182 ? 1.540 11.225 15.676 1.00 84.69 182 GLU A O 1
ATOM 1424 N N . GLY A 1 183 ? 1.616 8.997 15.552 1.00 84.06 183 GLY A N 1
ATOM 1425 C CA . GLY A 1 183 ? 0.404 8.766 16.350 1.00 84.06 183 GLY A CA 1
ATOM 1426 C C . GLY A 1 183 ? -0.915 9.129 15.653 1.00 84.06 183 GLY A C 1
ATOM 1427 O O . GLY A 1 183 ? -1.962 9.121 16.296 1.00 84.06 183 GLY A O 1
ATOM 1428 N N . ASP A 1 184 ? -0.872 9.418 14.352 1.00 90.12 184 ASP A N 1
ATOM 1429 C CA . ASP A 1 184 ? -2.020 9.670 13.478 1.00 90.12 184 ASP A CA 1
ATOM 1430 C C . ASP A 1 184 ? -3.012 10.749 13.946 1.00 90.12 184 ASP A C 1
ATOM 1432 O O . ASP A 1 184 ? -4.227 10.520 13.999 1.00 90.12 184 ASP A O 1
ATOM 1436 N N . ARG A 1 185 ? -2.506 11.936 14.295 1.00 88.38 185 ARG A N 1
ATOM 1437 C CA . ARG A 1 185 ? -3.322 13.031 14.843 1.00 88.38 185 ARG A CA 1
ATOM 1438 C C . ARG A 1 185 ? -3.769 14.052 13.791 1.00 88.38 185 ARG A C 1
ATOM 1440 O O . ARG A 1 185 ? -3.153 14.200 12.732 1.00 88.38 185 ARG A O 1
ATOM 1447 N N . ASP A 1 186 ? -4.901 14.703 14.025 1.00 87.94 186 ASP A N 1
ATOM 1448 C CA . ASP A 1 186 ? -5.318 15.901 13.284 1.00 87.94 186 ASP A CA 1
ATOM 1449 C C . ASP A 1 186 ? -4.541 17.152 13.764 1.00 87.94 186 ASP A C 1
ATOM 1451 O O . ASP A 1 186 ? -3.770 17.048 14.725 1.00 87.94 186 ASP A O 1
ATOM 1455 N N . PRO A 1 187 ? -4.643 18.305 13.069 1.00 86.88 187 PRO A N 1
ATOM 1456 C CA . PRO A 1 187 ? -3.966 19.540 13.482 1.00 86.88 187 PRO A CA 1
ATOM 1457 C C . PRO A 1 187 ? -4.322 19.999 14.903 1.00 86.88 187 PRO A C 1
ATOM 1459 O O . PRO A 1 187 ? -3.512 20.648 15.559 1.00 86.88 187 PRO A O 1
ATOM 1462 N N . GLU A 1 188 ? -5.509 19.638 15.386 1.00 89.19 188 GLU A N 1
ATOM 1463 C CA . GLU A 1 188 ? -6.008 19.938 16.726 1.00 89.19 188 GLU A CA 1
ATOM 1464 C C . GLU A 1 188 ? -5.491 18.954 17.796 1.00 89.19 188 GLU A C 1
ATOM 1466 O O . GLU A 1 188 ? -5.712 19.158 18.989 1.00 89.19 188 GLU A O 1
ATOM 1471 N N . GLY A 1 189 ? -4.770 17.902 17.395 1.00 85.81 189 GLY A N 1
ATOM 1472 C CA . GLY A 1 189 ? -4.154 16.918 18.282 1.00 85.81 189 GLY A CA 1
ATOM 1473 C C . GLY A 1 189 ? -5.044 15.724 18.639 1.00 85.81 189 GLY A C 1
ATOM 1474 O O . GLY A 1 189 ? -4.605 14.852 19.396 1.00 85.81 189 GLY A O 1
ATOM 1475 N N . HIS A 1 190 ? -6.254 15.624 18.088 1.00 85.88 190 HIS A N 1
ATOM 1476 C CA . HIS A 1 190 ? -7.118 14.465 18.283 1.00 85.88 190 HIS A CA 1
ATOM 1477 C C . HIS A 1 190 ? -6.705 13.307 17.379 1.00 85.88 190 HIS A C 1
ATOM 1479 O O . HIS A 1 190 ? -6.110 13.470 16.314 1.00 85.88 190 HIS A O 1
ATOM 1485 N N . ILE A 1 191 ? -7.070 12.095 17.792 1.00 85.12 191 ILE A N 1
ATOM 1486 C CA . ILE A 1 191 ? -6.902 10.893 16.977 1.00 85.12 191 ILE A CA 1
ATOM 1487 C C . ILE A 1 191 ? -7.708 11.055 15.678 1.00 85.12 191 ILE A C 1
ATOM 1489 O O . ILE A 1 191 ? -8.942 11.129 15.703 1.00 85.12 191 ILE A O 1
ATOM 1493 N N . ARG A 1 192 ? -7.027 11.066 14.524 1.00 89.31 192 ARG A N 1
ATOM 1494 C CA . ARG A 1 192 ? -7.686 11.324 13.240 1.00 89.31 192 ARG A CA 1
ATOM 1495 C C . ARG A 1 192 ? -8.587 10.158 12.860 1.00 89.31 192 ARG A C 1
ATOM 1497 O O . ARG A 1 192 ? -8.135 9.018 12.771 1.00 89.31 192 ARG A O 1
ATOM 1504 N N . GLN A 1 193 ? -9.851 10.445 12.573 1.00 88.44 193 GLN A N 1
ATOM 1505 C CA . GLN A 1 193 ? -10.814 9.435 12.137 1.00 88.44 193 GLN A CA 1
ATOM 1506 C C . GLN A 1 193 ? -10.362 8.758 10.836 1.00 88.44 193 GLN A C 1
ATOM 1508 O O . GLN A 1 193 ? -9.791 9.391 9.945 1.00 88.44 193 GLN A O 1
ATOM 1513 N N . ILE A 1 194 ? -10.636 7.461 10.719 1.00 90.12 194 ILE A N 1
ATOM 1514 C CA . ILE A 1 194 ? -10.352 6.677 9.520 1.00 90.12 194 ILE A CA 1
ATOM 1515 C C . ILE A 1 194 ? -11.488 5.685 9.283 1.00 90.12 194 ILE A C 1
ATOM 1517 O O . ILE A 1 194 ? -11.945 4.997 10.190 1.00 90.12 194 ILE A O 1
ATOM 1521 N N . HIS A 1 195 ? -11.953 5.617 8.040 1.00 86.94 195 HIS A N 1
ATOM 1522 C CA . HIS A 1 195 ? -13.043 4.732 7.652 1.00 86.94 195 HIS A CA 1
ATOM 1523 C C . HIS A 1 195 ? -12.479 3.458 6.993 1.00 86.94 195 HIS A C 1
ATOM 1525 O O . HIS A 1 195 ? -11.535 3.563 6.203 1.00 86.94 195 HIS A O 1
ATOM 1531 N N . PRO A 1 196 ? -13.060 2.259 7.198 1.00 89.88 196 PRO A N 1
ATOM 1532 C CA . PRO A 1 196 ? -12.596 1.014 6.558 1.00 89.88 196 PRO A CA 1
ATOM 1533 C C . PRO A 1 196 ? -12.567 1.081 5.022 1.00 89.88 196 PRO A C 1
ATOM 1535 O O . PRO A 1 196 ? -11.755 0.427 4.365 1.00 89.88 196 PRO A O 1
ATOM 1538 N N . HIS A 1 197 ? -13.419 1.917 4.425 1.00 91.75 197 HIS A N 1
ATOM 1539 C CA . HIS A 1 197 ? -13.385 2.188 2.984 1.00 91.75 197 HIS A CA 1
ATOM 1540 C C . HIS A 1 197 ? -12.066 2.835 2.531 1.00 91.75 197 HIS A C 1
ATOM 1542 O O . HIS A 1 197 ? -11.581 2.517 1.449 1.00 91.75 197 HIS A O 1
ATOM 1548 N N . TYR A 1 198 ? -11.454 3.694 3.355 1.00 93.44 198 TYR A N 1
ATOM 1549 C CA . TYR A 1 198 ? -10.136 4.259 3.063 1.00 93.44 198 TYR A CA 1
ATOM 1550 C C . TYR A 1 198 ? -9.079 3.151 2.991 1.00 93.44 198 TYR A C 1
ATOM 1552 O O . TYR A 1 198 ? -8.341 3.077 2.012 1.00 93.44 198 TYR A O 1
ATOM 1560 N N . ALA A 1 199 ? -9.071 2.237 3.967 1.00 93.94 199 ALA A N 1
ATOM 1561 C CA . ALA A 1 199 ? -8.173 1.082 3.970 1.00 93.94 199 ALA A CA 1
ATOM 1562 C C . ALA A 1 199 ? -8.388 0.177 2.744 1.00 93.94 199 ALA A C 1
ATOM 1564 O O . ALA A 1 199 ? -7.428 -0.215 2.088 1.00 93.94 199 ALA A O 1
ATOM 1565 N N . THR A 1 200 ? -9.646 -0.071 2.365 1.00 95.06 200 THR A N 1
ATOM 1566 C CA . THR A 1 200 ? -9.986 -0.870 1.172 1.00 95.06 200 THR A CA 1
ATOM 1567 C C . THR A 1 200 ? -9.498 -0.201 -0.122 1.00 95.06 200 THR A C 1
ATOM 1569 O O . THR A 1 200 ? -8.958 -0.864 -1.009 1.00 95.06 200 THR A O 1
ATOM 1572 N N . ARG A 1 201 ? -9.642 1.128 -0.238 1.00 95.50 201 ARG A N 1
ATOM 1573 C CA . ARG A 1 201 ? -9.133 1.903 -1.383 1.00 95.50 201 ARG A CA 1
ATOM 1574 C C . ARG A 1 201 ? -7.607 1.947 -1.423 1.00 95.50 201 ARG A C 1
ATOM 1576 O O . ARG A 1 201 ? -7.046 1.893 -2.514 1.00 95.50 201 ARG A O 1
ATOM 1583 N N . CYS A 1 202 ? -6.955 2.046 -0.263 1.00 96.50 202 CYS A N 1
ATOM 1584 C CA . CYS A 1 202 ? -5.503 1.955 -0.135 1.00 96.50 202 CYS A CA 1
ATOM 1585 C C . CYS A 1 202 ? -5.018 0.591 -0.638 1.00 96.50 202 CYS A C 1
ATOM 1587 O O . CYS A 1 202 ? -4.246 0.555 -1.592 1.00 96.50 202 CYS A O 1
ATOM 1589 N N . LYS A 1 203 ? -5.572 -0.507 -0.108 1.00 96.56 203 LYS A N 1
ATOM 1590 C CA . LYS A 1 203 ? -5.323 -1.878 -0.579 1.00 96.56 203 LYS A CA 1
ATOM 1591 C C . LYS A 1 203 ? -5.450 -1.998 -2.093 1.00 96.56 203 LYS A C 1
ATOM 1593 O O . LYS A 1 203 ? -4.487 -2.358 -2.755 1.00 96.56 203 LYS A O 1
ATOM 1598 N N . SER A 1 204 ? -6.602 -1.607 -2.636 1.00 96.00 204 SER A N 1
ATOM 1599 C CA . SER A 1 204 ? -6.881 -1.729 -4.073 1.00 96.00 204 SER A CA 1
ATOM 1600 C C . SER A 1 204 ? -5.880 -0.942 -4.922 1.00 96.00 204 SER A C 1
ATOM 1602 O O . SER A 1 204 ? -5.479 -1.388 -5.994 1.00 96.00 204 SER A O 1
ATOM 1604 N N . PHE A 1 205 ? -5.474 0.248 -4.469 1.00 96.19 205 PHE A N 1
ATOM 1605 C CA . PHE A 1 205 ? -4.459 1.039 -5.159 1.00 96.19 205 PHE A CA 1
ATOM 1606 C C . PHE A 1 205 ? -3.089 0.357 -5.121 1.00 96.19 205 PHE A C 1
ATOM 1608 O O . PHE A 1 205 ? -2.438 0.273 -6.157 1.00 96.19 205 PHE A O 1
ATOM 1615 N N . ILE A 1 206 ? -2.678 -0.159 -3.962 1.00 97.19 206 ILE A N 1
ATOM 1616 C CA . ILE A 1 206 ? -1.389 -0.834 -3.792 1.00 97.19 206 ILE A CA 1
ATOM 1617 C C . ILE A 1 206 ? -1.329 -2.155 -4.567 1.00 97.19 206 ILE A C 1
ATOM 1619 O O . ILE A 1 206 ? -0.328 -2.421 -5.223 1.00 97.19 206 ILE A O 1
ATOM 1623 N N . GLU A 1 207 ? -2.399 -2.949 -4.581 1.00 96.69 207 GLU A N 1
ATOM 1624 C CA . GLU A 1 207 ? -2.492 -4.154 -5.419 1.00 96.69 207 GLU A CA 1
ATOM 1625 C C . GLU A 1 207 ? -2.324 -3.805 -6.897 1.00 96.69 207 GLU A C 1
ATOM 1627 O O . GLU A 1 207 ? -1.514 -4.414 -7.596 1.00 96.69 207 GLU A O 1
ATOM 1632 N N . ASN A 1 208 ? -3.031 -2.772 -7.363 1.00 95.19 208 ASN A N 1
ATOM 1633 C CA . ASN A 1 208 ? -2.897 -2.289 -8.732 1.00 95.19 208 ASN A CA 1
ATOM 1634 C C . ASN A 1 208 ? -1.484 -1.782 -9.040 1.00 95.19 208 ASN A C 1
ATOM 1636 O O . ASN A 1 208 ? -0.991 -2.017 -10.143 1.00 95.19 208 ASN A O 1
ATOM 1640 N N . MET A 1 209 ? -0.840 -1.111 -8.089 1.00 95.75 209 MET A N 1
ATOM 1641 C CA . MET A 1 209 ? 0.536 -0.650 -8.223 1.00 95.75 209 MET A CA 1
ATOM 1642 C C . MET A 1 209 ? 1.500 -1.833 -8.360 1.00 95.75 209 MET A C 1
ATOM 1644 O O . MET A 1 209 ? 2.258 -1.900 -9.322 1.00 95.75 209 MET A O 1
ATOM 1648 N N . VAL A 1 210 ? 1.425 -2.807 -7.450 1.00 96.50 210 VAL A N 1
ATOM 1649 C CA . VAL A 1 210 ? 2.331 -3.964 -7.420 1.00 96.50 210 VAL A CA 1
ATOM 1650 C C . VAL A 1 210 ? 2.159 -4.870 -8.632 1.00 96.50 210 VAL A C 1
ATOM 1652 O O . VAL A 1 210 ? 3.159 -5.314 -9.185 1.00 96.50 210 VAL A O 1
ATOM 1655 N N . ILE A 1 211 ? 0.931 -5.087 -9.113 1.00 95.38 211 ILE A N 1
ATOM 1656 C CA . ILE A 1 211 ? 0.692 -5.823 -10.367 1.00 95.38 211 ILE A CA 1
ATOM 1657 C C . ILE A 1 211 ? 1.469 -5.193 -11.529 1.00 95.38 211 ILE A C 1
ATOM 1659 O O . ILE A 1 211 ? 2.033 -5.896 -12.360 1.00 95.38 211 ILE A O 1
ATOM 1663 N N . ARG A 1 212 ? 1.518 -3.863 -11.593 1.00 94.94 212 ARG A N 1
ATOM 1664 C CA . ARG A 1 212 ? 2.152 -3.132 -12.700 1.00 94.94 212 ARG A CA 1
ATOM 1665 C C . ARG A 1 212 ? 3.656 -3.059 -12.549 1.00 94.94 212 ARG A C 1
ATOM 1667 O O . ARG A 1 212 ? 4.363 -3.281 -13.519 1.00 94.94 212 ARG A O 1
ATOM 1674 N N . LEU A 1 213 ? 4.126 -2.839 -11.325 1.00 95.19 213 LEU A N 1
ATOM 1675 C CA . LEU A 1 213 ? 5.532 -2.985 -10.970 1.00 95.19 213 LEU A CA 1
ATOM 1676 C C . LEU A 1 213 ? 6.055 -4.378 -11.356 1.00 95.19 213 LEU A C 1
ATOM 1678 O O . LEU A 1 213 ? 7.128 -4.489 -11.938 1.00 95.19 213 LEU A O 1
ATOM 1682 N N . HIS A 1 214 ? 5.276 -5.433 -11.086 1.00 94.81 214 HIS A N 1
ATOM 1683 C CA . HIS A 1 214 ? 5.602 -6.800 -11.490 1.00 94.81 214 HIS A CA 1
ATOM 1684 C C . HIS A 1 214 ? 5.709 -6.946 -13.005 1.00 94.81 214 HIS A C 1
ATOM 1686 O O . HIS A 1 214 ? 6.735 -7.413 -13.490 1.00 94.81 214 HIS A O 1
ATOM 1692 N N . ARG A 1 215 ? 4.694 -6.487 -13.745 1.00 93.75 215 ARG A N 1
ATOM 1693 C CA . ARG A 1 215 ? 4.692 -6.537 -15.212 1.00 93.75 215 ARG A CA 1
ATOM 1694 C C . ARG A 1 215 ? 5.893 -5.821 -15.811 1.00 93.75 215 ARG A C 1
ATOM 1696 O O . ARG A 1 215 ? 6.626 -6.422 -16.576 1.00 93.75 215 ARG A O 1
ATOM 1703 N N . VAL A 1 216 ? 6.162 -4.586 -15.391 1.00 92.50 216 VAL A N 1
ATOM 1704 C CA . VAL A 1 216 ? 7.307 -3.823 -15.912 1.00 92.50 216 VAL A CA 1
ATOM 1705 C C . VAL A 1 216 ? 8.640 -4.526 -15.615 1.00 92.50 216 VAL A C 1
ATOM 1707 O O . VAL A 1 216 ? 9.533 -4.506 -16.454 1.00 92.50 216 VAL A O 1
ATOM 1710 N N . ALA A 1 217 ? 8.780 -5.177 -14.454 1.00 89.88 217 ALA A N 1
ATOM 1711 C CA . ALA A 1 217 ? 10.023 -5.848 -14.069 1.00 89.88 217 ALA A CA 1
ATOM 1712 C C . ALA A 1 217 ? 10.224 -7.252 -14.680 1.00 89.88 217 ALA A C 1
ATOM 1714 O O . ALA A 1 217 ? 11.365 -7.720 -14.759 1.00 89.88 217 ALA A O 1
ATOM 1715 N N . TYR A 1 218 ? 9.158 -7.971 -15.050 1.00 89.19 218 TYR A N 1
ATOM 1716 C CA . TYR A 1 218 ? 9.238 -9.393 -15.432 1.00 89.19 218 TYR A CA 1
ATOM 1717 C C . TYR A 1 218 ? 8.535 -9.760 -16.746 1.00 89.19 218 TYR A C 1
ATOM 1719 O O . TYR A 1 218 ? 8.833 -10.821 -17.288 1.00 89.19 218 TYR A O 1
ATOM 1727 N N . GLU A 1 219 ? 7.651 -8.914 -17.267 1.00 82.25 219 GLU A N 1
ATOM 1728 C CA . GLU A 1 219 ? 6.842 -9.150 -18.471 1.00 82.25 219 GLU A CA 1
ATOM 1729 C C . GLU A 1 219 ? 7.012 -7.979 -19.467 1.00 82.25 219 GLU A C 1
ATOM 1731 O O . GLU A 1 219 ? 6.069 -7.203 -19.651 1.00 82.25 219 GLU A O 1
ATOM 1736 N N . PRO A 1 220 ? 8.214 -7.785 -20.049 1.00 58.81 220 PRO A N 1
ATOM 1737 C CA . PRO A 1 220 ? 8.453 -6.735 -21.040 1.00 58.81 220 PRO A CA 1
ATOM 1738 C C . PRO A 1 220 ? 7.676 -6.953 -22.347 1.00 58.81 220 PRO A C 1
ATOM 1740 O O . PRO A 1 220 ? 7.515 -8.124 -22.766 1.00 58.81 220 PRO A O 1
#

Radius of gyration: 22.06 Å; Cα contacts (8 Å, |Δi|>4): 174; chains: 1; bounding box: 77×42×45 Å

Solvent-accessible surface area (backbone atoms only — not comparable to full-atom values): 13415 Å² total; per-residue (Å²): 132,54,72,65,56,53,34,53,59,52,50,52,56,31,54,51,30,47,48,50,42,53,52,52,26,57,76,68,73,45,65,86,84,58,85,70,52,82,94,49,48,72,59,45,50,33,33,49,48,20,38,40,50,37,52,50,33,50,27,49,41,51,47,49,49,53,46,67,77,49,51,70,55,51,80,71,40,72,77,80,55,65,70,71,64,77,75,64,73,78,84,85,80,90,84,80,89,86,84,84,83,85,85,88,83,86,84,91,80,95,70,84,81,71,84,76,79,83,82,64,79,92,70,85,71,76,56,74,63,80,45,56,64,54,55,43,51,57,36,34,77,74,72,36,72,58,50,54,54,58,37,29,78,70,51,85,74,76,89,50,46,45,66,56,52,46,52,53,48,35,54,51,39,51,50,34,48,29,55,77,76,63,71,33,51,42,100,88,66,46,77,49,86,71,53,54,66,57,23,53,51,48,40,54,49,48,53,56,47,49,56,37,55,47,35,71,75,73,57,124

Secondary structure (DSSP, 8-state):
--HHHHHHHHHHHHHHHHHHHHHHHHHTT--TTSPP-GGGGGGGHHHHHHHHHHHHHHHHHHHHHHHHHHTTHHHHS---S-THHHH---S--------------------------TTS---------SSHHHHHHHHHTTT-TTHHHHHHHT-SSS---HHHHHHHHHHHHHHHHHHHHSTTB-TTSSBPP--HHHHHHHHHHHHHHHHHHHHHHH--